Protein AF-A0AAE8KCK4-F1 (afdb_monomer_lite)

Organism: Streptococcus intermedius (NCBI:txid1338)

Structure (mmCIF, N/CA/C/O backbone):
data_AF-A0AAE8KCK4-F1
#
_entry.id   AF-A0AAE8KCK4-F1
#
loop_
_atom_site.group_PDB
_atom_site.id
_atom_site.type_symbol
_atom_site.label_atom_id
_atom_site.label_alt_id
_atom_site.label_comp_id
_atom_site.label_asym_id
_atom_site.label_entity_id
_atom_site.label_seq_id
_atom_site.pdbx_PDB_ins_code
_atom_site.Cartn_x
_atom_site.Cartn_y
_atom_site.Cartn_z
_atom_site.occupancy
_atom_site.B_iso_or_equiv
_atom_site.auth_seq_id
_atom_site.auth_comp_id
_atom_site.auth_asym_id
_atom_site.auth_atom_id
_atom_site.pdbx_PDB_model_num
ATOM 1 N N . MET A 1 1 ? 40.823 -16.559 -11.836 1.00 47.47 1 MET A N 1
ATOM 2 C CA . MET A 1 1 ? 40.168 -15.245 -12.055 1.00 47.47 1 MET A CA 1
ATOM 3 C C . MET A 1 1 ? 39.623 -15.055 -13.476 1.00 47.47 1 MET A C 1
ATOM 5 O O . MET A 1 1 ? 38.455 -14.720 -13.597 1.00 47.47 1 MET A O 1
ATOM 9 N N . LYS A 1 2 ? 40.372 -15.352 -14.554 1.00 40.22 2 LYS A N 1
ATOM 10 C CA . LYS A 1 2 ? 39.881 -15.199 -15.948 1.00 40.22 2 LYS A CA 1
ATOM 11 C C . LYS A 1 2 ? 38.644 -16.053 -16.308 1.00 40.22 2 LYS A C 1
ATOM 13 O O . LYS A 1 2 ? 37.786 -15.597 -17.049 1.00 40.22 2 LYS A O 1
ATOM 18 N N . LYS A 1 3 ? 38.516 -17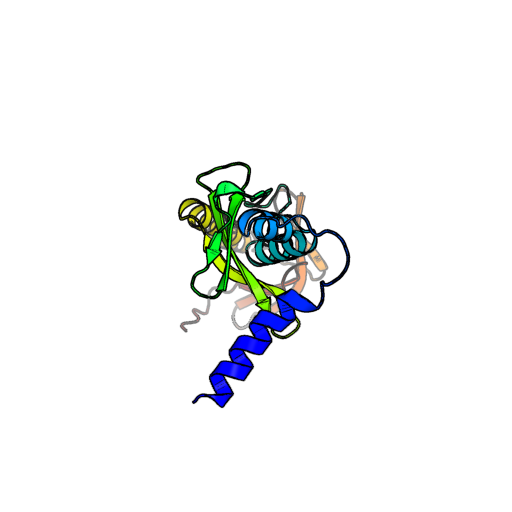.263 -15.742 1.00 37.41 3 LYS A N 1
ATOM 19 C CA . LYS A 1 3 ? 37.375 -18.169 -16.001 1.00 37.41 3 LYS A CA 1
ATOM 20 C C . LYS A 1 3 ? 36.064 -17.735 -15.324 1.00 37.41 3 LYS A C 1
ATOM 22 O O . LYS A 1 3 ? 35.001 -18.016 -15.851 1.00 37.41 3 LYS A O 1
ATOM 27 N N . VAL A 1 4 ? 36.134 -17.016 -14.201 1.00 45.62 4 VAL A N 1
ATOM 28 C CA . VAL A 1 4 ? 34.943 -16.538 -13.467 1.00 45.62 4 VAL A CA 1
ATOM 29 C C . VAL A 1 4 ? 34.366 -15.279 -14.125 1.00 45.62 4 VAL A C 1
ATOM 31 O O . VAL A 1 4 ? 33.152 -15.140 -14.224 1.00 45.62 4 VAL A O 1
ATOM 34 N N . LEU A 1 5 ? 35.226 -14.414 -14.677 1.00 41.28 5 LEU A N 1
ATOM 35 C CA . LEU A 1 5 ? 34.795 -13.234 -15.435 1.00 41.28 5 LEU A CA 1
ATOM 36 C C . LEU A 1 5 ? 34.098 -13.612 -16.759 1.00 41.28 5 LEU A C 1
ATOM 38 O O . LEU A 1 5 ? 33.151 -12.945 -17.163 1.00 41.28 5 LEU A O 1
ATOM 42 N N . LEU A 1 6 ? 34.510 -14.720 -17.391 1.00 43.06 6 LEU A N 1
ATOM 43 C CA . LEU A 1 6 ? 33.857 -15.263 -18.591 1.00 43.06 6 LEU A CA 1
ATOM 44 C C . LEU A 1 6 ? 32.447 -15.807 -18.311 1.00 43.06 6 LEU A C 1
ATOM 46 O O . LEU A 1 6 ? 31.558 -15.623 -19.134 1.00 43.06 6 LEU A O 1
ATOM 50 N N . ILE A 1 7 ? 32.219 -16.424 -17.147 1.00 48.75 7 ILE A N 1
ATOM 51 C CA . ILE A 1 7 ? 30.894 -16.944 -16.765 1.00 48.75 7 ILE A CA 1
ATOM 52 C C . ILE A 1 7 ? 29.937 -15.790 -16.421 1.00 48.75 7 ILE A C 1
ATOM 54 O O . ILE A 1 7 ? 28.767 -15.828 -16.796 1.00 48.75 7 ILE A O 1
ATOM 58 N N . LEU A 1 8 ? 30.438 -14.721 -15.790 1.00 42.66 8 LEU A N 1
ATOM 59 C CA . LEU A 1 8 ? 29.643 -13.523 -15.499 1.00 42.66 8 LEU A CA 1
ATOM 60 C C . LEU A 1 8 ? 29.308 -12.725 -16.774 1.00 42.66 8 LEU A C 1
ATOM 62 O O . LEU A 1 8 ? 28.191 -12.236 -16.926 1.00 42.66 8 LEU A O 1
ATOM 66 N N . GLY A 1 9 ? 30.248 -12.654 -17.724 1.00 45.97 9 GLY A N 1
ATOM 67 C CA . GLY A 1 9 ? 30.023 -12.057 -19.045 1.00 45.97 9 GLY A CA 1
ATOM 68 C C . GLY A 1 9 ? 29.042 -12.854 -19.914 1.00 45.97 9 GLY A C 1
ATOM 69 O O . GLY A 1 9 ? 28.217 -12.260 -20.604 1.00 45.97 9 GLY A O 1
ATOM 70 N N . ALA A 1 10 ? 29.062 -14.189 -19.835 1.00 49.56 10 ALA A N 1
ATOM 71 C CA . ALA A 1 10 ? 28.123 -15.057 -20.549 1.00 49.56 10 ALA A CA 1
ATOM 72 C C . ALA A 1 10 ? 26.681 -14.966 -20.008 1.00 49.56 10 ALA A C 1
ATOM 74 O O . ALA A 1 10 ? 25.737 -15.067 -20.788 1.00 49.56 10 ALA A O 1
ATOM 75 N N . LEU A 1 11 ? 26.491 -14.705 -18.708 1.00 47.78 11 LEU A N 1
ATOM 76 C CA . LEU A 1 11 ? 25.159 -14.490 -18.125 1.00 47.78 11 LEU A CA 1
ATOM 77 C C . LEU A 1 11 ? 24.538 -13.149 -18.570 1.00 47.78 11 LEU A C 1
ATOM 79 O O . LEU A 1 11 ? 23.324 -13.054 -18.732 1.00 47.78 11 LEU A O 1
ATOM 83 N N . LEU A 1 12 ? 25.372 -12.134 -18.830 1.00 50.88 12 LEU A N 1
ATOM 84 C CA . LEU A 1 12 ? 24.957 -10.849 -19.410 1.00 50.88 12 LEU A CA 1
ATOM 85 C C . LEU A 1 12 ? 24.646 -10.954 -20.915 1.00 50.88 12 LEU A C 1
ATOM 87 O O . LEU A 1 12 ? 23.679 -10.358 -21.380 1.00 50.88 12 LEU A O 1
ATOM 91 N N . LEU A 1 13 ? 25.408 -11.752 -21.672 1.00 46.09 13 LEU A N 1
ATOM 92 C CA . LEU A 1 13 ? 25.179 -11.987 -23.109 1.00 46.09 13 LEU A CA 1
ATOM 93 C C . LEU A 1 13 ? 24.021 -12.958 -23.406 1.00 46.09 13 LEU A C 1
ATOM 95 O O . LEU A 1 13 ? 23.369 -12.829 -24.441 1.00 46.09 13 LEU A O 1
ATOM 99 N N . GLY A 1 14 ? 23.705 -13.883 -22.495 1.00 45.50 14 GLY A N 1
ATOM 100 C CA . GLY A 1 14 ? 22.560 -14.796 -22.625 1.00 45.50 14 GLY A CA 1
ATOM 101 C C . GLY A 1 14 ? 21.194 -14.098 -22.575 1.00 45.50 14 GLY A C 1
ATOM 102 O O . GLY A 1 14 ? 20.229 -14.606 -23.138 1.00 45.50 14 GLY A O 1
ATOM 103 N N . ILE A 1 15 ? 21.117 -12.905 -21.976 1.00 50.81 15 ILE A N 1
ATOM 104 C CA . ILE A 1 15 ? 19.909 -12.062 -22.000 1.00 50.81 15 ILE A CA 1
ATOM 105 C C . ILE A 1 15 ? 19.779 -11.326 -23.349 1.00 50.81 15 ILE A C 1
ATOM 107 O O . ILE A 1 15 ? 18.668 -11.031 -23.781 1.00 50.81 15 ILE A O 1
ATOM 111 N N . VAL A 1 16 ? 20.893 -11.086 -24.052 1.00 49.56 16 VAL A N 1
ATOM 112 C CA . VAL A 1 16 ? 20.921 -10.379 -25.346 1.00 49.56 16 VAL A CA 1
ATOM 113 C C . VAL A 1 16 ? 20.647 -11.317 -26.531 1.00 49.56 16 VAL A C 1
ATOM 115 O O . VAL A 1 16 ? 20.055 -10.889 -27.517 1.00 49.56 16 VAL A O 1
ATOM 118 N N . LEU A 1 17 ? 21.028 -12.599 -26.460 1.00 48.19 17 LEU A N 1
ATOM 119 C CA . LEU A 1 17 ? 21.044 -13.479 -27.643 1.00 48.19 17 LEU A CA 1
ATOM 120 C C . LEU A 1 17 ? 19.911 -14.518 -27.745 1.00 48.19 17 LEU A C 1
ATOM 122 O O . LEU A 1 17 ? 19.791 -15.155 -28.787 1.00 48.19 17 LEU A O 1
ATOM 126 N N . VAL A 1 18 ? 19.023 -14.652 -26.751 1.00 45.44 18 VAL A N 1
ATOM 127 C CA . VAL A 1 18 ? 17.795 -15.481 -26.890 1.00 45.44 18 VAL A CA 1
ATOM 128 C C . VAL A 1 18 ? 16.657 -14.722 -27.605 1.00 45.44 18 VAL A C 1
ATOM 130 O O . VAL A 1 18 ? 15.644 -15.308 -27.969 1.00 45.44 18 VAL A O 1
ATOM 133 N N . ILE A 1 19 ? 16.844 -13.431 -27.902 1.00 51.00 19 ILE A N 1
ATOM 134 C CA . ILE A 1 19 ? 15.895 -12.586 -28.655 1.00 51.00 19 ILE A CA 1
ATOM 135 C C . ILE A 1 19 ? 16.417 -12.288 -30.076 1.00 51.00 19 ILE A C 1
ATOM 137 O O . ILE A 1 19 ? 16.107 -11.266 -30.688 1.00 51.00 19 ILE A O 1
ATOM 141 N N . GLY A 1 20 ? 17.260 -13.171 -30.614 1.00 41.19 20 GLY A N 1
ATOM 142 C CA . GLY A 1 20 ? 17.751 -13.074 -31.983 1.00 41.19 20 GLY A CA 1
ATOM 143 C C . GLY A 1 20 ? 16.712 -13.561 -32.989 1.00 41.19 20 GLY A C 1
ATOM 144 O O . GLY A 1 20 ? 16.736 -14.729 -33.361 1.00 41.19 20 GLY A O 1
ATOM 145 N N . GLY A 1 21 ? 15.838 -12.667 -33.465 1.00 36.81 21 GLY A N 1
ATOM 146 C CA . GLY A 1 21 ? 15.100 -12.917 -34.707 1.00 36.81 21 GLY A CA 1
ATOM 147 C C . GLY A 1 21 ? 13.752 -12.225 -34.869 1.00 36.81 21 GLY A C 1
ATOM 148 O O . GLY A 1 21 ? 12.767 -12.917 -35.056 1.00 36.81 21 GLY A O 1
ATOM 149 N N . CYS A 1 22 ? 13.696 -10.890 -34.808 1.00 35.59 22 CYS A N 1
ATOM 150 C CA . CYS A 1 22 ? 12.719 -10.047 -35.524 1.00 35.59 22 CYS A CA 1
ATOM 151 C C . CYS A 1 22 ? 12.939 -8.597 -35.094 1.00 35.59 22 CYS A C 1
ATOM 153 O O . CYS A 1 22 ? 12.653 -8.293 -33.947 1.00 35.59 22 CYS A O 1
ATOM 155 N N . LYS A 1 23 ? 13.458 -7.738 -35.990 1.00 44.06 23 LYS A N 1
ATOM 156 C CA . LYS A 1 23 ? 13.537 -6.259 -35.892 1.00 44.06 23 LYS A CA 1
ATOM 157 C C . LYS A 1 23 ? 13.070 -5.684 -34.540 1.00 44.06 23 LYS A C 1
ATOM 159 O O . LYS A 1 23 ? 11.976 -5.133 -34.443 1.00 44.06 23 LYS A O 1
ATOM 164 N N . VAL A 1 24 ? 13.884 -5.831 -33.495 1.00 45.59 24 VAL A N 1
ATOM 165 C CA . VAL A 1 24 ? 13.559 -5.269 -32.184 1.00 45.59 24 VAL A CA 1
ATOM 166 C C . VAL A 1 24 ? 14.047 -3.835 -32.224 1.00 45.59 24 VAL A C 1
ATOM 168 O O . VAL A 1 24 ? 15.245 -3.573 -32.236 1.00 45.59 24 VAL A O 1
ATOM 171 N N . GLN A 1 25 ? 13.104 -2.911 -32.336 1.00 49.19 25 GLN A N 1
ATOM 172 C CA . GLN A 1 25 ? 13.323 -1.494 -32.089 1.00 49.19 25 GLN A CA 1
ATOM 173 C C . GLN A 1 25 ? 14.063 -1.378 -30.744 1.00 49.19 25 GLN A C 1
ATOM 175 O O . GLN A 1 25 ? 13.516 -1.806 -29.726 1.00 49.19 25 GLN A O 1
ATOM 180 N N . GLU A 1 26 ? 15.320 -0.915 -30.739 1.00 53.00 26 GLU A N 1
ATOM 181 C CA . GLU A 1 26 ? 16.120 -0.760 -29.514 1.00 53.00 26 GLU A CA 1
ATOM 182 C C . GLU A 1 26 ? 15.429 0.253 -28.594 1.00 53.00 26 GLU A C 1
ATOM 184 O O . GLU A 1 26 ? 15.646 1.460 -28.679 1.00 53.00 26 GLU A O 1
ATOM 189 N N . LYS A 1 27 ? 14.542 -0.238 -27.727 1.00 67.56 27 LYS A N 1
ATOM 190 C CA . LYS A 1 27 ? 13.926 0.561 -26.672 1.00 67.56 27 LYS A CA 1
ATOM 191 C C . LYS A 1 27 ? 15.010 0.956 -25.684 1.00 67.56 27 LYS A C 1
ATOM 193 O O . LYS A 1 27 ? 15.772 0.103 -25.214 1.00 67.56 27 LYS A O 1
ATOM 198 N N . SER A 1 28 ? 15.040 2.232 -25.321 1.00 86.00 28 SER A N 1
ATOM 199 C CA . SER A 1 28 ? 15.909 2.733 -24.262 1.00 86.00 28 SER A CA 1
ATOM 200 C C . SER A 1 28 ? 15.686 1.936 -22.971 1.00 86.00 28 SER A C 1
ATOM 202 O O . SER A 1 28 ? 14.584 1.454 -22.697 1.00 86.00 28 SER A O 1
ATOM 204 N N . GLN A 1 29 ? 16.714 1.826 -22.124 1.00 85.69 29 GLN A N 1
ATOM 205 C CA . GLN A 1 29 ? 16.581 1.136 -20.831 1.00 85.69 29 GLN A CA 1
ATOM 206 C C . GLN A 1 29 ? 15.395 1.674 -20.012 1.00 85.69 29 GLN A C 1
ATOM 208 O O . GLN A 1 29 ? 14.718 0.926 -19.312 1.00 85.69 29 GLN A O 1
ATOM 213 N N . LYS A 1 30 ? 15.104 2.975 -20.135 1.00 90.00 30 LYS A N 1
ATOM 214 C CA . LYS A 1 30 ? 13.969 3.615 -19.472 1.00 90.00 30 LYS A CA 1
ATOM 215 C C . LYS A 1 30 ? 12.618 3.111 -19.981 1.00 90.00 30 LYS A C 1
ATOM 217 O O . LYS A 1 30 ? 11.737 2.857 -19.167 1.00 90.00 30 LYS A O 1
ATOM 222 N N . GLU A 1 31 ? 12.457 2.933 -21.287 1.00 92.62 31 GLU A N 1
ATOM 223 C CA . GLU A 1 31 ? 11.224 2.395 -21.875 1.00 92.62 31 GLU A CA 1
ATOM 224 C C . GLU A 1 31 ? 10.981 0.945 -21.450 1.00 92.62 31 GLU A C 1
ATOM 226 O O . GLU A 1 31 ? 9.861 0.602 -21.080 1.00 92.62 31 GLU A O 1
ATOM 231 N N . GLN A 1 32 ? 12.031 0.120 -21.403 1.00 92.06 32 GLN A N 1
ATOM 232 C CA . GLN A 1 32 ? 11.926 -1.260 -20.914 1.00 92.06 32 GLN A CA 1
ATOM 233 C C . GLN A 1 32 ? 11.507 -1.309 -19.436 1.00 92.06 32 GLN A C 1
ATOM 235 O O . GLN A 1 32 ? 10.652 -2.104 -19.049 1.00 92.06 32 GLN A O 1
ATOM 240 N N . MET A 1 33 ? 12.066 -0.428 -18.597 1.00 95.12 33 MET A N 1
ATOM 241 C CA . MET A 1 33 ? 11.666 -0.335 -17.189 1.00 95.12 33 MET A CA 1
ATOM 242 C C . MET A 1 33 ? 10.212 0.118 -17.028 1.00 95.12 33 MET A C 1
ATOM 244 O O . MET A 1 33 ? 9.503 -0.418 -16.179 1.00 95.12 33 MET A O 1
ATOM 248 N N . LEU A 1 34 ? 9.760 1.081 -17.837 1.00 96.56 34 LEU A N 1
ATOM 249 C CA . LEU A 1 34 ? 8.369 1.536 -17.835 1.00 96.56 34 LEU A CA 1
ATOM 250 C C . LEU A 1 34 ? 7.408 0.416 -18.238 1.00 96.56 34 LEU A C 1
ATOM 252 O O . LEU A 1 34 ? 6.377 0.250 -17.593 1.00 96.56 34 LEU A O 1
ATOM 256 N N . GLU A 1 35 ? 7.757 -0.374 -19.252 1.00 96.25 35 GLU A N 1
ATOM 257 C CA . GLU A 1 35 ? 6.970 -1.531 -19.687 1.00 96.25 35 GLU A CA 1
ATOM 258 C C . GLU A 1 35 ? 6.824 -2.573 -18.568 1.00 96.25 35 GLU A C 1
ATOM 260 O O . GLU A 1 35 ? 5.717 -3.031 -18.288 1.00 96.25 35 GLU A O 1
ATOM 265 N N . ILE A 1 36 ? 7.911 -2.876 -17.850 1.00 95.31 36 ILE A N 1
ATOM 266 C CA . ILE A 1 36 ? 7.875 -3.791 -16.699 1.00 95.31 36 ILE A CA 1
ATOM 267 C C . ILE A 1 36 ? 7.003 -3.225 -15.576 1.00 95.31 36 ILE A C 1
ATOM 269 O O . ILE A 1 36 ? 6.128 -3.922 -15.067 1.00 95.31 36 ILE A O 1
ATOM 273 N N . VAL A 1 37 ? 7.221 -1.968 -15.185 1.00 96.81 37 VAL A N 1
ATOM 274 C CA . VAL A 1 37 ? 6.514 -1.325 -14.066 1.00 96.81 37 VAL A CA 1
ATOM 275 C C . VAL A 1 37 ? 5.011 -1.173 -14.339 1.00 96.81 37 VAL A C 1
ATOM 277 O O . VAL A 1 37 ? 4.220 -1.244 -13.402 1.00 96.81 37 VAL A O 1
ATOM 280 N N . LYS A 1 38 ? 4.608 -1.009 -15.606 1.00 96.94 38 LYS A N 1
ATOM 281 C CA . LYS A 1 38 ? 3.199 -0.926 -16.032 1.00 96.94 38 LYS A CA 1
ATOM 282 C C . LYS A 1 38 ? 2.549 -2.282 -16.319 1.00 96.94 38 LYS A C 1
ATOM 284 O O . LYS A 1 38 ? 1.366 -2.321 -16.643 1.00 96.94 38 LYS A O 1
ATOM 289 N N . SER A 1 39 ? 3.295 -3.382 -16.233 1.00 97.56 39 SER A N 1
ATOM 290 C CA . SER A 1 39 ? 2.765 -4.714 -16.527 1.00 97.56 39 SER A CA 1
ATOM 291 C C . SER A 1 39 ? 1.708 -5.169 -15.512 1.00 97.56 39 SER A C 1
ATOM 293 O O . SER A 1 39 ? 1.738 -4.799 -14.335 1.00 97.56 39 SER A O 1
ATOM 295 N N . ASP A 1 40 ? 0.823 -6.073 -15.937 1.00 97.75 40 ASP A N 1
ATOM 296 C CA . ASP A 1 40 ? -0.152 -6.714 -15.043 1.00 97.75 40 ASP A CA 1
ATOM 297 C C . ASP A 1 40 ? 0.516 -7.485 -13.895 1.00 97.75 40 ASP A C 1
ATOM 299 O O . ASP A 1 40 ? -0.047 -7.608 -12.803 1.00 97.75 40 ASP A O 1
ATOM 303 N N . GLU A 1 41 ? 1.722 -8.017 -14.115 1.00 96.62 41 GLU A N 1
ATOM 304 C CA . GLU A 1 41 ? 2.496 -8.679 -13.063 1.00 96.62 41 GLU A CA 1
ATOM 305 C C 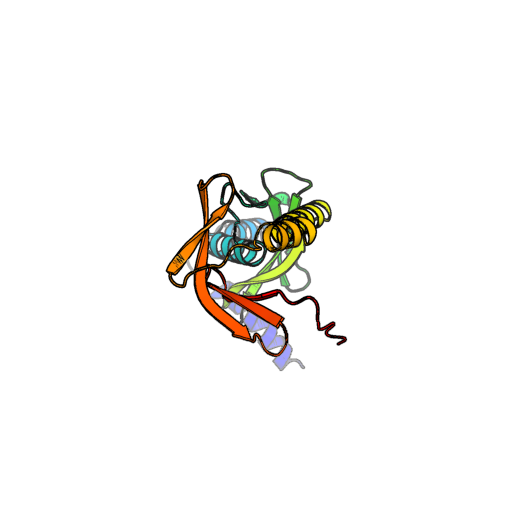. GLU A 1 41 ? 2.935 -7.674 -11.990 1.00 96.62 41 GLU A C 1
ATOM 307 O O . GLU A 1 41 ? 2.737 -7.931 -10.799 1.00 96.62 41 GLU A O 1
ATOM 312 N N . ALA A 1 42 ? 3.458 -6.512 -12.395 1.00 97.44 42 ALA A N 1
ATOM 313 C CA . ALA A 1 42 ? 3.829 -5.432 -11.484 1.00 97.44 42 ALA A CA 1
ATOM 314 C C . ALA A 1 42 ? 2.620 -4.912 -10.704 1.00 97.44 42 ALA A C 1
ATOM 316 O O . ALA A 1 42 ? 2.699 -4.778 -9.481 1.00 97.44 42 ALA A O 1
ATOM 317 N N . LYS A 1 43 ? 1.477 -4.731 -11.378 1.00 98.38 43 LYS A N 1
ATOM 318 C CA . LYS A 1 43 ? 0.209 -4.377 -10.731 1.00 98.38 43 LYS A CA 1
ATOM 319 C C . LYS A 1 43 ? -0.175 -5.393 -9.651 1.00 98.38 43 LYS A C 1
ATOM 321 O O . LYS A 1 43 ? -0.412 -5.019 -8.509 1.00 98.38 43 LYS A O 1
ATOM 326 N N . LYS A 1 44 ? -0.158 -6.696 -9.959 1.00 98.38 44 LYS A N 1
ATOM 327 C CA . LYS A 1 44 ? -0.463 -7.766 -8.982 1.00 98.38 44 LYS A CA 1
ATOM 328 C C . LYS A 1 44 ? 0.520 -7.814 -7.813 1.00 98.38 44 LYS A C 1
ATOM 330 O O . LYS A 1 44 ? 0.169 -8.273 -6.725 1.00 98.38 44 LYS A O 1
ATOM 335 N N . VAL A 1 45 ? 1.777 -7.441 -8.033 1.00 98.06 45 VAL A N 1
ATOM 336 C CA . VAL A 1 45 ? 2.781 -7.338 -6.970 1.00 98.06 45 VAL A CA 1
ATOM 337 C C . VAL A 1 45 ? 2.473 -6.139 -6.070 1.00 98.06 45 VAL A C 1
ATOM 339 O O . VAL A 1 45 ? 2.383 -6.331 -4.862 1.00 98.06 45 VAL A O 1
ATOM 342 N N . LEU A 1 46 ? 2.214 -4.958 -6.639 1.00 98.44 46 LEU A N 1
ATOM 343 C CA . LEU A 1 46 ? 1.849 -3.754 -5.885 1.00 98.44 46 LEU A CA 1
ATOM 344 C C . LEU A 1 46 ? 0.554 -3.936 -5.096 1.00 98.44 46 LEU A C 1
ATOM 346 O O . LEU A 1 46 ? 0.544 -3.666 -3.900 1.00 98.44 46 LEU A O 1
ATOM 350 N N . ASP A 1 47 ? -0.499 -4.460 -5.725 1.00 98.44 47 ASP A N 1
ATOM 351 C CA . ASP A 1 47 ? -1.793 -4.690 -5.076 1.00 98.44 47 ASP A CA 1
ATOM 352 C C . ASP A 1 47 ? -1.633 -5.598 -3.840 1.00 98.44 47 ASP A C 1
ATOM 354 O O . ASP A 1 47 ? -2.229 -5.342 -2.796 1.00 98.44 47 ASP A O 1
ATOM 358 N N . ARG A 1 48 ? -0.781 -6.633 -3.920 1.00 97.69 48 ARG A N 1
ATOM 359 C CA . ARG A 1 48 ? -0.468 -7.511 -2.777 1.00 97.69 48 ARG A CA 1
ATOM 360 C C . ARG A 1 48 ? 0.381 -6.814 -1.718 1.00 97.69 48 ARG A C 1
ATOM 362 O O . ARG A 1 48 ? 0.084 -6.942 -0.538 1.00 97.69 48 ARG A O 1
ATOM 369 N N . THR A 1 49 ? 1.420 -6.082 -2.116 1.00 96.62 49 THR A N 1
ATOM 370 C CA . THR A 1 49 ? 2.268 -5.325 -1.183 1.00 96.62 49 THR A CA 1
ATOM 371 C C . THR A 1 49 ? 1.451 -4.300 -0.399 1.00 96.62 49 THR A C 1
ATOM 373 O O . THR A 1 49 ? 1.612 -4.195 0.811 1.00 96.62 49 THR A O 1
ATOM 376 N N . ILE A 1 50 ? 0.540 -3.594 -1.068 1.00 98.19 50 ILE A N 1
ATOM 377 C CA . ILE A 1 50 ? -0.335 -2.594 -0.454 1.00 98.19 50 ILE A CA 1
ATOM 378 C C . ILE A 1 50 ? -1.345 -3.259 0.485 1.00 98.19 50 ILE A C 1
ATOM 380 O O . ILE A 1 50 ? -1.495 -2.801 1.608 1.00 98.19 50 ILE A O 1
ATOM 384 N N . LYS A 1 51 ? -1.969 -4.376 0.089 1.00 95.75 51 LYS A N 1
ATOM 385 C CA . LYS A 1 51 ? -2.880 -5.123 0.977 1.00 95.75 51 LYS A CA 1
ATOM 386 C C . LYS A 1 51 ? -2.192 -5.726 2.202 1.00 95.75 51 LYS A C 1
ATOM 388 O O . LYS A 1 51 ? -2.818 -5.877 3.241 1.00 95.75 51 LYS A O 1
ATOM 393 N N . ASN A 1 52 ? -0.910 -6.072 2.091 1.00 95.12 52 ASN A N 1
ATOM 394 C CA . ASN A 1 52 ? -0.124 -6.522 3.239 1.00 95.12 52 ASN A CA 1
ATOM 395 C C . ASN A 1 52 ? 0.233 -5.368 4.186 1.00 95.12 52 ASN A C 1
ATOM 397 O O . ASN A 1 52 ? 0.409 -5.603 5.376 1.00 95.12 52 ASN A O 1
ATOM 401 N N . LEU A 1 53 ? 0.370 -4.147 3.660 1.00 94.25 53 LEU A N 1
ATOM 402 C CA . LEU A 1 53 ? 0.580 -2.940 4.458 1.00 94.25 53 LEU A CA 1
ATOM 403 C C . LEU A 1 53 ? -0.717 -2.499 5.150 1.00 94.25 53 LEU A C 1
ATOM 405 O O . LEU A 1 53 ? -0.696 -2.136 6.319 1.00 94.25 53 LEU A O 1
ATOM 409 N N . GLU A 1 54 ? -1.835 -2.538 4.429 1.00 94.00 54 GLU A N 1
ATOM 410 C CA . GLU A 1 54 ? -3.158 -2.190 4.928 1.00 94.00 54 GLU A CA 1
ATOM 411 C C . GLU A 1 54 ? -4.210 -3.160 4.354 1.00 94.00 54 GLU A C 1
ATOM 413 O O . GLU A 1 54 ? -4.530 -3.081 3.164 1.00 94.00 54 GLU A O 1
ATOM 418 N N . PRO A 1 55 ? -4.796 -4.052 5.174 1.00 92.25 55 PRO A N 1
ATOM 419 C CA . PRO A 1 55 ? -5.766 -5.044 4.700 1.00 92.25 55 PRO A CA 1
ATOM 420 C C . PRO A 1 55 ? -7.008 -4.456 4.016 1.00 92.25 55 PRO A C 1
ATOM 422 O O . PRO A 1 55 ? -7.521 -5.051 3.068 1.00 92.25 55 PRO A O 1
ATOM 425 N N . ASP A 1 56 ? -7.452 -3.273 4.455 1.00 90.88 56 ASP A N 1
ATOM 426 C CA . ASP A 1 56 ? -8.630 -2.570 3.925 1.00 90.88 56 ASP A CA 1
ATOM 427 C C . ASP A 1 56 ? -8.323 -1.715 2.682 1.00 90.88 56 ASP A C 1
ATOM 429 O O . ASP A 1 56 ? -9.187 -0.971 2.204 1.00 90.88 56 ASP A O 1
ATOM 433 N N . ALA A 1 57 ? -7.108 -1.800 2.132 1.00 95.56 57 ALA A N 1
ATOM 434 C CA . ALA A 1 57 ? -6.738 -1.044 0.947 1.00 95.56 57 ALA A CA 1
ATOM 435 C C . ALA A 1 57 ? -7.654 -1.351 -0.252 1.00 95.56 57 ALA A C 1
ATOM 437 O O . ALA A 1 57 ? -8.112 -2.480 -0.456 1.00 95.56 57 ALA A O 1
ATOM 438 N N . PHE A 1 58 ? -7.862 -0.338 -1.093 1.00 96.75 58 PHE A N 1
ATOM 439 C CA . PHE A 1 58 ? -8.774 -0.346 -2.244 1.00 96.75 58 PHE A CA 1
ATOM 440 C C . PHE A 1 58 ? -10.260 -0.449 -1.882 1.00 96.75 58 PHE A C 1
ATOM 442 O O . PHE A 1 58 ? -11.082 -0.810 -2.724 1.00 96.75 58 PHE A O 1
ATOM 449 N N . THR A 1 59 ? -10.613 -0.113 -0.642 1.00 92.31 59 THR A N 1
ATOM 450 C CA . THR A 1 59 ? -12.000 0.018 -0.185 1.00 92.31 59 THR A CA 1
ATOM 451 C C . THR A 1 59 ? -12.271 1.442 0.292 1.00 92.31 59 THR A C 1
ATOM 453 O O . THR A 1 59 ? -11.341 2.206 0.549 1.00 92.31 59 THR A O 1
ATOM 456 N N . SER A 1 60 ? -13.544 1.809 0.453 1.00 90.19 60 SER A N 1
ATOM 457 C CA . SER A 1 60 ? -13.935 3.108 1.021 1.00 90.19 60 SER A CA 1
ATOM 458 C C . SER A 1 60 ? -13.476 3.304 2.470 1.00 90.19 60 SER A C 1
ATOM 460 O O . SER A 1 60 ? -13.375 4.442 2.919 1.00 90.19 60 SER A O 1
ATOM 462 N N . ASN A 1 61 ? -13.205 2.209 3.187 1.00 83.38 61 ASN A N 1
ATOM 463 C CA . ASN A 1 61 ? -12.799 2.217 4.592 1.00 83.38 61 ASN A CA 1
ATOM 464 C C . ASN A 1 61 ? -11.271 2.232 4.764 1.00 83.38 61 ASN A C 1
ATOM 466 O O . ASN A 1 61 ? -10.789 2.388 5.881 1.00 83.38 61 ASN A O 1
ATOM 470 N N . GLY A 1 62 ? -10.513 2.045 3.679 1.00 90.06 62 GLY A N 1
ATOM 471 C CA . GLY A 1 62 ? -9.056 2.085 3.704 1.00 90.06 62 GLY A CA 1
ATOM 472 C C . GLY A 1 62 ? -8.502 3.508 3.61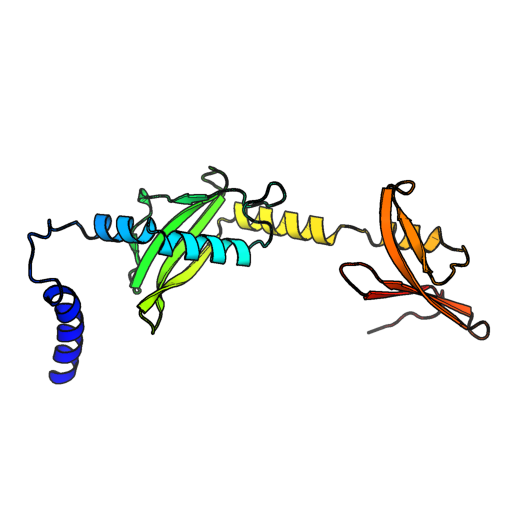1 1.00 90.06 62 GLY A C 1
ATOM 473 O O . GLY A 1 62 ? -9.052 4.374 2.921 1.00 90.06 62 GLY A O 1
ATOM 474 N N . VAL A 1 63 ? -7.356 3.731 4.252 1.00 95.69 63 VAL A N 1
ATOM 475 C CA . VAL A 1 63 ? -6.494 4.902 4.066 1.00 95.69 63 VAL A CA 1
ATOM 476 C C . VAL A 1 63 ? -5.951 4.912 2.641 1.00 95.69 63 VAL A C 1
ATOM 478 O O . VAL A 1 63 ? -5.953 5.961 1.997 1.00 95.69 63 VAL A O 1
ATOM 481 N N . ILE A 1 64 ? -5.512 3.766 2.118 1.00 98.12 64 ILE A N 1
ATOM 482 C CA . ILE A 1 64 ? -5.034 3.601 0.743 1.00 98.12 64 ILE A CA 1
ATOM 483 C C . ILE A 1 64 ? -6.199 3.147 -0.145 1.00 98.12 64 ILE A C 1
ATOM 485 O O . ILE A 1 64 ? -6.529 1.967 -0.205 1.00 98.12 64 ILE A O 1
ATOM 489 N N . GLN A 1 65 ? -6.818 4.071 -0.879 1.00 97.75 65 GLN A N 1
ATOM 490 C CA . GLN A 1 65 ? -7.981 3.785 -1.735 1.00 97.75 65 GLN A CA 1
ATOM 491 C C . GLN A 1 65 ? -7.587 3.591 -3.199 1.00 97.75 65 GLN A C 1
ATOM 493 O O . GLN A 1 65 ? -8.189 2.798 -3.920 1.00 97.75 65 GLN A O 1
ATOM 498 N N . SER A 1 66 ? -6.555 4.301 -3.647 1.00 98.38 66 SER A N 1
ATOM 499 C CA . SER A 1 66 ? -6.010 4.187 -4.996 1.00 98.38 66 SER A CA 1
ATOM 500 C C . SER A 1 66 ? -4.519 4.503 -5.018 1.00 98.38 66 SER A C 1
ATOM 502 O O . SER A 1 66 ? -3.985 5.131 -4.098 1.00 98.38 66 SER A O 1
ATOM 504 N N . TYR A 1 67 ? -3.840 4.082 -6.085 1.00 98.62 67 TYR A N 1
ATOM 505 C CA . TYR A 1 67 ? -2.488 4.539 -6.378 1.00 98.62 67 TYR A CA 1
ATOM 506 C C . TYR A 1 67 ? -2.297 4.848 -7.860 1.00 98.62 67 TYR A C 1
ATOM 508 O O . TYR A 1 67 ? -2.988 4.303 -8.718 1.00 98.62 67 TYR A O 1
ATOM 516 N N . GLU A 1 68 ? -1.306 5.685 -8.145 1.00 98.38 68 GLU A N 1
ATOM 517 C CA . GLU A 1 68 ? -0.832 5.994 -9.491 1.00 98.38 68 GLU A CA 1
ATOM 518 C C . GLU A 1 68 ? 0.693 5.894 -9.541 1.00 98.38 68 GLU A C 1
ATOM 520 O O . GLU A 1 68 ? 1.384 6.276 -8.597 1.00 98.38 68 GLU A O 1
ATOM 525 N N . ILE A 1 69 ? 1.232 5.373 -10.641 1.00 98.31 69 ILE A N 1
ATOM 526 C CA . ILE A 1 69 ? 2.675 5.232 -10.841 1.00 98.31 69 ILE A CA 1
ATOM 527 C C . ILE A 1 69 ? 3.273 6.569 -11.286 1.00 98.31 69 ILE A C 1
ATOM 529 O O . ILE A 1 69 ? 2.894 7.116 -12.317 1.00 98.31 69 ILE A O 1
ATOM 533 N N . ASP A 1 70 ? 4.283 7.058 -10.564 1.00 98.25 70 ASP A N 1
ATOM 534 C CA . ASP A 1 70 ? 5.100 8.184 -11.013 1.00 98.25 70 ASP A CA 1
ATOM 535 C C . ASP A 1 70 ? 6.122 7.694 -12.046 1.00 98.25 70 ASP A C 1
ATOM 537 O O . ASP A 1 70 ? 7.245 7.311 -11.714 1.00 98.25 70 ASP A O 1
ATOM 541 N N . GLU A 1 71 ? 5.749 7.714 -13.322 1.00 97.50 71 GLU A N 1
ATOM 542 C CA . GLU A 1 71 ? 6.610 7.284 -14.433 1.00 97.50 71 GLU A CA 1
ATOM 543 C C . GLU A 1 71 ? 7.956 8.015 -14.479 1.00 97.50 71 GLU A C 1
ATOM 545 O O . GLU A 1 71 ? 8.967 7.465 -14.923 1.00 97.50 71 GLU A O 1
ATOM 550 N N . LYS A 1 72 ? 8.003 9.260 -13.990 1.00 97.38 72 LYS A N 1
ATOM 551 C CA . LYS A 1 72 ? 9.237 10.053 -13.965 1.00 97.38 72 LYS A CA 1
ATOM 552 C C . LYS A 1 72 ? 10.210 9.550 -12.905 1.00 97.38 72 LYS A C 1
ATOM 554 O O . LYS A 1 72 ? 11.414 9.753 -13.057 1.00 97.38 72 LYS A O 1
ATOM 559 N N . SER A 1 73 ? 9.708 8.883 -11.867 1.00 97.50 73 SER A N 1
ATOM 560 C CA . SER A 1 73 ? 10.528 8.268 -10.822 1.00 97.50 73 SER A CA 1
ATOM 561 C C . SER A 1 73 ? 11.163 6.940 -11.236 1.00 97.50 73 SER A C 1
ATOM 563 O O . SER A 1 73 ? 12.083 6.490 -10.551 1.00 97.50 73 SER A O 1
ATOM 565 N N . VAL A 1 74 ? 10.699 6.327 -12.335 1.00 97.69 74 VAL A N 1
ATOM 566 C CA . VAL A 1 74 ? 11.172 5.016 -12.791 1.00 97.69 74 VAL A CA 1
ATOM 567 C C . VAL A 1 74 ? 12.635 5.102 -13.209 1.00 97.69 74 VAL A C 1
ATOM 569 O O . VAL A 1 74 ? 12.989 5.783 -14.177 1.00 97.69 74 VAL A O 1
ATOM 572 N N . LYS A 1 75 ? 13.494 4.403 -12.467 1.00 95.69 75 LYS A N 1
ATOM 573 C CA . LYS A 1 75 ? 14.940 4.378 -12.704 1.00 95.69 75 LYS A CA 1
ATOM 574 C C . LYS A 1 75 ? 15.574 3.083 -12.220 1.00 95.69 75 LYS A C 1
ATOM 576 O O . LYS A 1 75 ? 15.048 2.405 -11.341 1.00 95.69 75 LYS A O 1
ATOM 581 N N . HIS A 1 76 ? 16.748 2.777 -12.753 1.00 93.19 76 HIS A N 1
ATOM 582 C CA . HIS A 1 76 ? 17.530 1.639 -12.297 1.00 93.19 76 HIS A CA 1
ATOM 583 C C . HIS A 1 76 ? 17.997 1.848 -10.850 1.00 93.19 76 HIS A C 1
ATOM 585 O O . HIS A 1 76 ? 18.440 2.940 -10.480 1.00 93.19 76 HIS A O 1
ATOM 591 N N . ASN A 1 77 ? 17.898 0.800 -10.034 1.00 89.00 77 ASN A N 1
ATOM 592 C CA . ASN A 1 77 ? 18.524 0.776 -8.720 1.00 89.00 77 ASN A CA 1
ATOM 593 C C . ASN A 1 77 ? 19.991 0.340 -8.860 1.00 89.00 77 ASN A C 1
ATOM 595 O O . ASN A 1 77 ? 20.206 -0.755 -9.373 1.00 89.00 77 ASN A O 1
ATOM 599 N N . PRO A 1 78 ? 20.991 1.104 -8.375 1.00 87.44 78 PRO A N 1
ATOM 600 C CA . PRO A 1 78 ? 22.401 0.706 -8.458 1.00 87.44 78 PRO A CA 1
ATOM 601 C C . PRO A 1 78 ? 22.717 -0.665 -7.840 1.00 87.44 78 PRO A C 1
ATOM 603 O O . PRO A 1 78 ? 23.656 -1.327 -8.267 1.00 87.44 78 PRO A O 1
ATOM 606 N N . MET A 1 79 ? 21.921 -1.111 -6.860 1.00 86.88 79 MET A N 1
ATOM 607 C CA . MET A 1 79 ? 22.030 -2.448 -6.252 1.00 86.88 79 MET A CA 1
ATOM 608 C C . MET A 1 79 ? 21.244 -3.537 -7.009 1.00 86.88 79 MET A C 1
ATOM 610 O O . MET A 1 79 ? 21.109 -4.658 -6.526 1.00 86.88 79 MET A O 1
ATOM 614 N N . GLY A 1 80 ? 20.706 -3.217 -8.184 1.00 87.50 80 GLY A N 1
ATOM 615 C CA . GLY A 1 80 ? 19.866 -4.091 -8.994 1.00 87.50 80 GLY A CA 1
ATOM 616 C C . GLY A 1 80 ? 18.366 -3.846 -8.808 1.00 87.50 80 GLY A C 1
ATOM 617 O O . GLY A 1 80 ? 17.883 -3.500 -7.726 1.00 87.50 80 GLY A O 1
ATOM 618 N N . GLY A 1 81 ? 17.618 -4.049 -9.896 1.00 94.31 81 GLY A N 1
ATOM 619 C CA . GLY A 1 81 ? 16.171 -3.838 -9.949 1.00 94.31 81 GLY A CA 1
ATOM 620 C C . GLY A 1 81 ? 15.755 -2.464 -10.484 1.00 94.31 81 GLY A C 1
ATOM 621 O O . GLY A 1 81 ? 16.557 -1.722 -11.059 1.00 94.31 81 GLY A O 1
ATOM 622 N N . ILE A 1 82 ? 14.472 -2.144 -10.307 1.00 97.31 82 ILE A N 1
ATOM 623 C CA . ILE A 1 82 ? 13.825 -0.926 -10.808 1.00 97.31 82 ILE A CA 1
ATOM 624 C C . ILE A 1 82 ? 13.196 -0.189 -9.626 1.00 97.31 82 ILE A C 1
ATOM 626 O O . ILE A 1 82 ? 12.281 -0.705 -8.988 1.00 97.31 82 ILE A O 1
ATOM 630 N N . MET A 1 83 ? 13.675 1.019 -9.336 1.00 97.56 83 MET A N 1
ATOM 631 C CA . MET A 1 83 ? 13.027 1.918 -8.386 1.00 97.56 83 MET A CA 1
ATOM 632 C C . MET A 1 83 ? 11.821 2.585 -9.037 1.00 97.56 83 MET A C 1
ATOM 634 O O . MET A 1 83 ? 11.914 3.079 -10.161 1.00 97.56 83 MET A O 1
ATOM 638 N N . VAL A 1 84 ? 10.722 2.660 -8.297 1.00 98.25 84 VAL A N 1
ATOM 639 C CA . VAL A 1 84 ? 9.505 3.369 -8.687 1.00 98.25 84 VAL A CA 1
ATOM 640 C C . VAL A 1 84 ? 8.846 3.985 -7.461 1.00 98.25 84 VAL A C 1
ATOM 642 O O . VAL A 1 84 ? 8.849 3.407 -6.377 1.00 98.25 84 VAL A O 1
ATOM 645 N N . ARG A 1 85 ? 8.244 5.154 -7.628 1.00 98.62 85 ARG A N 1
ATOM 646 C CA . ARG A 1 85 ? 7.327 5.754 -6.667 1.00 98.62 85 ARG A CA 1
ATOM 647 C C . ARG A 1 85 ? 5.897 5.592 -7.165 1.00 98.62 85 ARG A C 1
ATOM 649 O O . ARG A 1 85 ? 5.624 5.794 -8.345 1.00 98.62 85 ARG A O 1
ATOM 656 N N . ILE A 1 86 ? 4.991 5.279 -6.249 1.00 98.75 86 ILE A N 1
ATOM 657 C CA . ILE A 1 86 ? 3.551 5.394 -6.470 1.00 98.75 86 ILE A CA 1
ATOM 658 C C . ILE A 1 86 ? 2.973 6.471 -5.553 1.00 98.75 86 ILE A C 1
ATOM 660 O O . ILE A 1 86 ? 3.376 6.570 -4.393 1.00 98.75 86 ILE A O 1
ATOM 664 N N . TYR A 1 87 ? 2.056 7.281 -6.071 1.00 98.75 87 TYR A N 1
ATOM 665 C CA . TYR A 1 87 ? 1.287 8.256 -5.303 1.00 98.75 87 TYR A CA 1
ATOM 666 C C . TYR A 1 87 ? -0.020 7.640 -4.844 1.00 98.75 87 TYR A C 1
ATOM 668 O O . TYR A 1 87 ? -0.682 6.965 -5.623 1.00 98.75 87 TYR A O 1
ATOM 676 N N . ILE A 1 88 ? -0.396 7.890 -3.596 1.00 98.62 88 ILE A N 1
ATOM 677 C CA . ILE A 1 88 ? -1.604 7.350 -2.978 1.00 98.62 88 ILE A CA 1
ATOM 678 C C . ILE A 1 88 ? -2.718 8.388 -3.047 1.00 98.62 88 ILE A C 1
ATOM 680 O O . ILE A 1 88 ? -2.492 9.564 -2.758 1.00 98.62 88 ILE A O 1
ATOM 684 N N . ASN A 1 89 ? -3.927 7.959 -3.413 1.00 97.94 89 ASN A N 1
ATOM 685 C CA . ASN A 1 89 ? -5.135 8.792 -3.462 1.00 97.94 89 ASN A CA 1
ATOM 686 C C . ASN A 1 89 ? -4.944 10.105 -4.247 1.00 97.94 89 ASN A C 1
ATOM 688 O O . ASN A 1 89 ? -5.484 11.142 -3.860 1.00 97.94 89 ASN A O 1
ATOM 692 N N . ASN A 1 90 ? -4.129 10.078 -5.310 1.00 97.50 90 ASN A N 1
ATOM 693 C CA . ASN A 1 90 ? -3.742 11.252 -6.103 1.00 97.50 90 ASN A CA 1
ATOM 694 C C . ASN A 1 90 ? -3.097 12.400 -5.280 1.00 97.50 90 ASN A C 1
ATOM 696 O O . ASN A 1 90 ? -3.206 13.579 -5.619 1.00 97.50 90 ASN A O 1
ATOM 700 N N . LYS A 1 91 ? -2.424 12.081 -4.165 1.00 97.81 91 LYS A N 1
ATOM 701 C CA . LYS A 1 91 ? -1.762 13.059 -3.288 1.00 97.81 91 LYS A CA 1
ATOM 702 C C . LYS A 1 91 ? -0.249 12.894 -3.339 1.00 97.81 91 LYS A C 1
ATOM 704 O O . LYS A 1 91 ? 0.294 11.882 -2.914 1.00 97.81 91 LYS A O 1
ATOM 709 N N . LYS A 1 92 ? 0.464 13.928 -3.797 1.00 96.88 92 LYS A N 1
ATOM 710 C CA . LYS A 1 92 ? 1.928 13.870 -3.984 1.00 96.88 92 LYS A CA 1
ATOM 711 C C . LYS A 1 92 ? 2.733 13.708 -2.692 1.00 96.88 92 LYS A C 1
ATOM 713 O O . LYS A 1 92 ? 3.861 13.226 -2.742 1.00 96.88 92 LYS A O 1
ATOM 718 N N . ASN A 1 93 ? 2.179 14.115 -1.554 1.00 98.06 93 ASN A N 1
ATOM 719 C CA . ASN A 1 93 ? 2.800 13.939 -0.242 1.00 98.06 93 ASN A CA 1
ATOM 720 C C . ASN A 1 93 ? 2.573 12.532 0.342 1.00 98.06 93 ASN A C 1
ATOM 722 O O . ASN A 1 93 ? 3.287 12.130 1.258 1.00 98.06 93 ASN A O 1
ATOM 726 N N . LEU A 1 94 ? 1.631 11.760 -0.208 1.00 98.50 94 LEU A N 1
ATOM 727 C CA . LEU A 1 94 ? 1.374 10.374 0.174 1.00 98.50 94 LEU A CA 1
ATOM 728 C C . LEU A 1 94 ? 1.967 9.461 -0.893 1.00 98.50 94 LEU A C 1
ATOM 730 O O . LEU A 1 94 ? 1.428 9.347 -1.991 1.00 98.50 94 LEU A O 1
ATOM 734 N N . TYR A 1 95 ? 3.100 8.831 -0.603 1.00 98.62 95 TYR A N 1
ATOM 735 C CA . TYR A 1 95 ? 3.749 7.978 -1.590 1.00 98.62 95 TYR A CA 1
ATOM 736 C C . TYR A 1 95 ? 4.414 6.757 -0.975 1.00 98.62 95 TYR A C 1
ATOM 738 O O . TYR A 1 95 ? 4.817 6.763 0.188 1.00 98.62 95 TYR A O 1
ATOM 746 N N . ILE A 1 96 ? 4.585 5.736 -1.812 1.00 98.56 96 ILE A N 1
ATOM 747 C CA . ILE A 1 96 ? 5.364 4.535 -1.513 1.00 98.56 96 ILE A CA 1
ATOM 748 C C . ILE A 1 96 ? 6.465 4.428 -2.566 1.00 98.56 96 ILE A C 1
ATOM 750 O O . ILE A 1 96 ? 6.191 4.388 -3.766 1.00 98.56 96 ILE A O 1
ATOM 754 N N . SER A 1 97 ? 7.720 4.411 -2.127 1.00 98.38 97 SER A N 1
ATOM 755 C CA . SER A 1 97 ? 8.870 4.116 -2.984 1.00 98.38 97 SER A CA 1
ATOM 756 C C . SER A 1 97 ? 9.148 2.623 -2.915 1.00 98.38 97 SER A C 1
ATOM 758 O O . SER A 1 97 ? 9.374 2.100 -1.832 1.00 98.38 97 SER A O 1
ATOM 760 N N . ASN A 1 98 ? 9.131 1.941 -4.053 1.00 97.94 98 ASN A N 1
ATOM 761 C CA . ASN A 1 98 ? 9.333 0.505 -4.170 1.00 97.94 98 ASN A CA 1
ATOM 762 C C . ASN A 1 98 ? 10.538 0.199 -5.061 1.00 97.94 98 ASN A C 1
ATOM 764 O O . ASN A 1 98 ? 10.831 0.931 -6.005 1.00 97.94 98 ASN A O 1
ATOM 768 N N . THR A 1 99 ? 11.208 -0.917 -4.788 1.00 97.44 99 THR A N 1
ATOM 769 C CA . THR A 1 99 ? 12.203 -1.511 -5.685 1.00 97.44 99 THR A CA 1
ATOM 770 C C . THR A 1 99 ? 11.676 -2.838 -6.201 1.00 97.44 99 THR A C 1
ATOM 772 O O . THR A 1 99 ? 11.552 -3.794 -5.438 1.00 97.44 99 THR A O 1
ATOM 775 N N . PHE A 1 100 ? 11.375 -2.900 -7.495 1.00 96.19 100 PHE A N 1
ATOM 776 C CA . PHE A 1 100 ? 11.062 -4.143 -8.185 1.00 96.19 100 PHE A CA 1
ATOM 777 C C . PHE A 1 100 ? 12.333 -4.940 -8.472 1.00 96.19 100 PHE A C 1
ATOM 779 O O . PHE A 1 100 ? 13.320 -4.396 -8.969 1.00 96.19 100 PHE A O 1
ATOM 786 N N . SER A 1 101 ? 12.290 -6.244 -8.232 1.00 94.00 101 SER A N 1
ATOM 787 C CA . SER A 1 101 ? 13.350 -7.187 -8.585 1.00 94.00 101 SER A CA 1
ATOM 788 C C . SER A 1 101 ? 12.758 -8.528 -9.019 1.00 94.00 101 SER A C 1
ATOM 790 O O . SER A 1 101 ? 11.544 -8.732 -8.962 1.00 94.00 101 SER A O 1
ATOM 792 N N . LYS A 1 102 ? 13.612 -9.450 -9.470 1.00 89.62 102 LYS A N 1
ATOM 793 C CA . LYS A 1 102 ? 13.231 -10.843 -9.709 1.00 89.62 102 LYS A CA 1
ATOM 794 C C . LYS A 1 102 ? 13.756 -11.717 -8.580 1.00 89.62 102 LYS A C 1
ATOM 796 O O . LYS A 1 102 ? 14.907 -11.576 -8.174 1.00 89.62 102 LYS A O 1
ATOM 801 N N . ASN A 1 103 ? 12.914 -12.614 -8.081 1.00 88.75 103 ASN A N 1
ATOM 802 C CA . ASN A 1 103 ? 13.344 -13.639 -7.135 1.00 88.75 103 ASN A CA 1
ATOM 803 C C . ASN A 1 103 ? 14.145 -14.753 -7.848 1.00 88.75 103 ASN A C 1
ATOM 805 O O . ASN A 1 103 ? 14.326 -14.723 -9.066 1.00 88.75 103 ASN A O 1
ATOM 809 N N . SER A 1 104 ? 14.586 -15.771 -7.105 1.00 89.69 104 SER A N 1
ATOM 810 C CA . SER A 1 104 ? 15.339 -16.915 -7.652 1.00 89.69 104 SER A CA 1
ATOM 811 C C . SER A 1 104 ? 14.593 -17.699 -8.742 1.00 89.69 104 SER A C 1
ATOM 813 O O . SER A 1 104 ? 15.230 -18.296 -9.601 1.00 89.69 104 SER A O 1
ATOM 815 N N . SER A 1 105 ? 13.255 -17.666 -8.746 1.00 91.12 105 SER A N 1
ATOM 816 C CA . SER A 1 105 ? 12.410 -18.269 -9.790 1.00 91.12 105 SER A CA 1
ATOM 817 C C . SER A 1 105 ? 12.176 -17.364 -11.010 1.00 91.12 105 SER A C 1
ATOM 819 O O . SER A 1 105 ? 11.416 -17.723 -11.903 1.00 91.12 105 SER A O 1
ATOM 821 N N . GLY A 1 106 ? 12.781 -16.171 -11.052 1.00 87.31 106 GLY A N 1
ATOM 822 C CA . GLY A 1 106 ? 12.617 -15.206 -12.143 1.00 87.31 106 GLY A CA 1
ATOM 823 C C . GLY A 1 106 ? 11.320 -14.388 -12.097 1.00 87.31 106 GLY A C 1
ATOM 824 O O . GLY A 1 106 ? 11.077 -13.600 -13.013 1.00 87.31 106 GLY A O 1
ATOM 825 N N . LYS A 1 107 ? 10.510 -14.541 -11.041 1.00 92.62 107 LYS A N 1
ATOM 826 C CA . LYS A 1 107 ? 9.226 -13.851 -10.854 1.00 92.62 107 LYS A CA 1
ATOM 827 C C . LYS A 1 107 ? 9.422 -12.466 -10.247 1.00 92.62 107 LYS A C 1
ATOM 829 O O . LYS A 1 107 ? 10.266 -12.300 -9.361 1.00 92.62 107 LYS A O 1
ATOM 834 N N . LEU A 1 108 ? 8.622 -11.497 -10.684 1.00 93.19 108 LEU A N 1
ATOM 835 C CA . LEU A 1 108 ? 8.680 -10.128 -10.187 1.00 93.19 108 LEU A CA 1
ATOM 836 C C . LEU A 1 108 ? 8.231 -10.045 -8.714 1.00 93.19 108 LEU A C 1
ATOM 838 O O . LEU A 1 108 ? 7.250 -10.667 -8.298 1.00 93.19 108 LEU A O 1
ATOM 842 N N . THR A 1 109 ? 8.953 -9.260 -7.917 1.00 95.75 109 THR A N 1
ATOM 843 C CA . THR A 1 109 ? 8.682 -9.012 -6.494 1.00 95.75 109 THR A CA 1
ATOM 844 C C . THR A 1 109 ? 9.124 -7.604 -6.090 1.00 95.75 109 THR A C 1
ATOM 846 O O . THR A 1 109 ? 9.860 -6.951 -6.828 1.00 95.75 109 THR A O 1
ATOM 849 N N . ILE A 1 110 ? 8.703 -7.144 -4.908 1.00 96.12 110 ILE A N 1
ATOM 850 C CA . ILE A 1 110 ? 9.285 -5.970 -4.245 1.00 96.12 110 ILE A CA 1
ATOM 851 C C . ILE A 1 110 ? 10.401 -6.438 -3.308 1.00 96.12 110 ILE A C 1
ATOM 853 O O . ILE A 1 110 ? 10.156 -7.280 -2.446 1.00 96.12 110 ILE A O 1
ATOM 857 N N . SER A 1 111 ? 11.616 -5.911 -3.471 1.00 93.19 111 SER A N 1
ATOM 858 C CA . SER A 1 111 ? 12.758 -6.175 -2.577 1.00 93.19 111 SER A CA 1
ATOM 859 C C . SER A 1 111 ? 12.996 -5.076 -1.542 1.00 93.19 111 SER A C 1
ATOM 861 O O . SER A 1 111 ? 13.743 -5.284 -0.592 1.00 93.19 111 SER A O 1
ATOM 863 N N . GLY A 1 112 ? 12.371 -3.913 -1.709 1.00 92.00 112 GLY A N 1
ATOM 864 C CA . GLY A 1 112 ? 12.448 -2.811 -0.758 1.00 92.00 112 GLY A CA 1
ATOM 865 C C . GLY A 1 112 ? 11.277 -1.859 -0.934 1.00 92.00 112 GLY A C 1
ATOM 866 O O . GLY A 1 112 ? 10.870 -1.590 -2.066 1.00 92.00 112 GLY A O 1
ATOM 867 N N . SER A 1 113 ? 10.742 -1.365 0.179 1.00 95.94 113 SER A N 1
ATOM 868 C CA . SER A 1 113 ? 9.629 -0.421 0.203 1.00 95.94 113 SER A CA 1
ATOM 869 C C . SER A 1 113 ? 9.862 0.642 1.277 1.00 95.94 113 SER A C 1
ATOM 871 O O . SER A 1 113 ? 10.426 0.345 2.329 1.00 95.94 113 SER A O 1
ATOM 873 N N . GLY A 1 114 ? 9.465 1.881 1.003 1.00 97.44 114 GLY A N 1
ATOM 874 C CA . GLY A 1 114 ? 9.580 3.006 1.926 1.00 97.44 114 GLY A CA 1
ATOM 875 C C . GLY A 1 114 ? 8.411 3.969 1.766 1.00 97.44 114 GLY A C 1
ATOM 876 O O . GLY A 1 114 ? 8.083 4.374 0.648 1.00 97.44 114 GLY A O 1
ATOM 877 N N . LEU A 1 115 ? 7.788 4.334 2.883 1.00 98.38 115 LEU A N 1
ATOM 878 C CA . LEU A 1 115 ? 6.618 5.211 2.929 1.00 98.38 115 LEU A CA 1
ATOM 879 C C . LEU A 1 115 ? 7.042 6.674 3.090 1.00 98.38 115 LEU A C 1
ATOM 881 O O . LEU A 1 115 ? 8.082 6.973 3.680 1.00 98.38 115 LEU A O 1
ATOM 8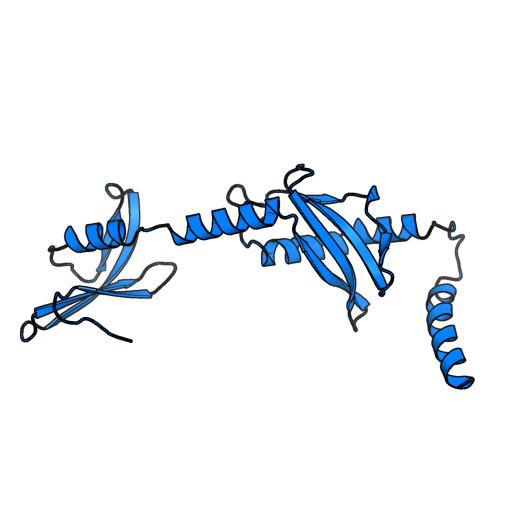85 N N . SER A 1 116 ? 6.233 7.603 2.583 1.00 98.56 116 SER A N 1
ATOM 886 C CA . SER A 1 116 ? 6.364 9.007 2.967 1.00 98.56 116 SER A CA 1
ATOM 887 C C . SER A 1 116 ? 6.006 9.195 4.444 1.00 98.56 116 SER A C 1
ATOM 889 O O . SER A 1 116 ? 5.149 8.489 4.973 1.00 98.56 116 SER A O 1
ATOM 891 N N . SER A 1 117 ? 6.623 10.181 5.107 1.00 98.38 117 SER A N 1
ATOM 892 C CA . SER A 1 117 ? 6.336 10.467 6.524 1.00 98.38 117 SER A CA 1
ATOM 893 C C . SER A 1 117 ? 4.849 10.748 6.769 1.00 98.38 117 SER A C 1
ATOM 895 O O . SER A 1 117 ? 4.297 10.309 7.776 1.00 98.38 117 SER A O 1
ATOM 897 N N . ASP A 1 118 ? 4.192 11.433 5.833 1.00 98.31 118 ASP A N 1
ATOM 898 C CA . ASP A 1 118 ? 2.764 11.737 5.924 1.00 98.31 118 ASP A CA 1
ATOM 899 C C . ASP A 1 118 ? 1.903 10.474 5.819 1.00 98.31 118 ASP A C 1
ATOM 901 O O . ASP A 1 118 ? 0.948 10.329 6.578 1.00 98.31 118 ASP A O 1
ATOM 905 N N . LEU A 1 119 ? 2.250 9.535 4.928 1.00 98.25 119 LEU A N 1
ATOM 906 C CA . LEU A 1 119 ? 1.530 8.267 4.811 1.00 98.25 119 LEU A CA 1
ATOM 907 C C . LEU A 1 119 ? 1.719 7.401 6.063 1.00 98.25 119 LEU A C 1
ATOM 909 O O . LEU A 1 119 ? 0.738 6.860 6.563 1.00 98.25 119 LEU A O 1
ATOM 913 N N . THR A 1 120 ? 2.937 7.330 6.611 1.00 98.00 120 THR A N 1
ATOM 914 C CA . THR A 1 120 ? 3.205 6.625 7.876 1.00 98.00 120 THR A CA 1
ATOM 915 C C . THR A 1 120 ? 2.329 7.165 9.007 1.00 98.00 120 THR A C 1
ATOM 917 O O . THR A 1 120 ? 1.624 6.399 9.655 1.00 98.00 120 THR A O 1
ATOM 920 N N . LYS A 1 121 ? 2.293 8.491 9.196 1.00 97.62 121 LYS A N 1
ATOM 921 C CA . LYS A 1 121 ? 1.468 9.125 10.240 1.00 97.62 121 LYS A CA 1
ATOM 922 C C . LYS A 1 121 ? -0.026 8.857 10.057 1.00 97.62 121 LYS A C 1
ATOM 924 O O . LYS A 1 121 ? -0.743 8.721 11.046 1.00 97.62 121 LYS A O 1
ATOM 929 N N . LEU A 1 122 ? -0.511 8.823 8.813 1.00 96.44 122 LEU A N 1
ATOM 930 C CA . LEU A 1 122 ? -1.915 8.524 8.525 1.00 96.44 122 LEU A CA 1
ATOM 931 C C . LEU A 1 122 ? -2.271 7.081 8.886 1.00 96.44 122 LEU A C 1
ATOM 933 O O . LEU A 1 122 ? -3.285 6.872 9.546 1.00 96.44 122 LEU A O 1
ATOM 937 N N . LEU A 1 123 ? -1.429 6.117 8.508 1.00 94.69 123 LEU A N 1
ATOM 938 C CA . LEU A 1 123 ? -1.635 4.706 8.839 1.00 94.69 123 LEU A CA 1
ATOM 939 C C . LEU A 1 123 ? -1.577 4.468 10.356 1.00 94.69 123 LEU A C 1
ATOM 941 O O . LEU A 1 123 ? -2.473 3.835 10.900 1.00 94.69 123 LEU A O 1
ATOM 945 N N . GLU A 1 124 ? -0.606 5.059 11.060 1.00 92.06 124 GLU A N 1
ATOM 946 C CA . GLU A 1 124 ? -0.515 4.972 12.528 1.00 92.06 124 GLU A CA 1
ATOM 947 C C . GLU A 1 124 ? -1.731 5.590 13.232 1.00 92.06 124 GLU A C 1
ATOM 949 O O . GLU A 1 124 ? -2.188 5.094 14.263 1.00 92.06 124 GLU A O 1
ATOM 954 N N . LYS A 1 125 ? -2.253 6.707 12.708 1.00 89.94 125 LYS A N 1
ATOM 955 C CA . LYS A 1 125 ? -3.458 7.338 13.254 1.00 89.94 125 LYS A CA 1
ATOM 956 C C . LYS A 1 125 ? -4.670 6.432 13.066 1.00 89.94 125 LYS A C 1
ATOM 958 O O . LYS A 1 125 ? -5.440 6.282 14.009 1.00 89.94 125 LYS A O 1
ATOM 963 N N . GLU A 1 126 ? -4.832 5.844 11.884 1.00 84.75 126 GLU A N 1
ATOM 964 C CA . GLU A 1 126 ? -5.929 4.920 11.597 1.00 84.75 126 GLU A CA 1
ATOM 965 C C . GLU A 1 126 ? -5.852 3.671 12.479 1.00 84.75 126 GLU A C 1
ATOM 967 O O . GLU A 1 126 ? -6.845 3.285 13.088 1.00 84.75 126 GLU A O 1
ATOM 972 N N . GLU A 1 127 ? -4.664 3.084 12.632 1.00 82.25 127 GLU A N 1
ATOM 973 C CA . GLU A 1 127 ? -4.443 1.935 13.511 1.00 82.25 127 GLU A CA 1
ATOM 974 C C . GLU A 1 127 ? -4.793 2.264 14.969 1.00 82.25 127 GLU A C 1
ATOM 976 O O . GLU A 1 127 ? -5.512 1.503 15.615 1.00 82.25 127 GLU A O 1
ATOM 981 N N . LYS A 1 128 ? -4.384 3.439 15.468 1.00 76.88 128 LYS A N 1
ATOM 982 C CA . LYS A 1 128 ? -4.763 3.925 16.806 1.00 76.88 128 LYS A CA 1
ATOM 983 C C . LYS A 1 128 ? -6.264 4.167 16.948 1.00 76.88 128 LYS A C 1
ATOM 985 O O . LYS A 1 128 ? -6.815 3.924 18.016 1.00 76.88 128 LYS A O 1
ATOM 990 N N . MET A 1 129 ? -6.939 4.656 15.908 1.00 71.00 129 MET A N 1
ATOM 991 C CA . MET A 1 129 ? -8.397 4.829 15.925 1.00 71.00 129 MET A CA 1
ATOM 992 C C . MET A 1 129 ? -9.106 3.469 15.937 1.00 71.00 129 MET A C 1
ATOM 994 O O . MET A 1 129 ? -10.008 3.268 16.747 1.00 71.00 129 MET A O 1
ATOM 998 N N . LYS A 1 130 ? -8.643 2.503 15.130 1.00 67.81 130 LYS A N 1
ATOM 999 C CA . LYS A 1 130 ? -9.145 1.119 15.124 1.00 67.81 130 LYS A CA 1
ATOM 1000 C C . LYS A 1 130 ? -8.894 0.412 16.459 1.00 67.81 130 LYS A C 1
ATOM 1002 O O . LYS A 1 130 ? -9.779 -0.291 16.939 1.00 67.81 130 LYS A O 1
ATOM 1007 N N . SER A 1 131 ? -7.742 0.633 17.100 1.00 57.72 131 SER A N 1
ATOM 1008 C CA . SER A 1 131 ? -7.443 0.077 18.428 1.00 57.72 131 SER A CA 1
ATOM 1009 C C . SER A 1 131 ? -8.253 0.745 19.546 1.00 57.72 131 SER A C 1
ATOM 1011 O O . SER A 1 131 ? -8.488 0.127 20.582 1.00 57.72 131 SER A O 1
ATOM 1013 N N . LYS A 1 132 ? -8.696 1.994 19.348 1.00 53.31 132 LYS A N 1
ATOM 1014 C CA . LYS A 1 132 ? -9.504 2.765 20.305 1.00 53.31 132 LYS A CA 1
ATOM 1015 C C . LYS A 1 132 ? -10.998 2.413 20.275 1.00 53.31 132 LYS A C 1
ATOM 1017 O O . LYS A 1 132 ? -11.739 2.937 21.096 1.00 53.31 132 LYS A O 1
ATOM 1022 N N . ASN A 1 133 ? -11.446 1.484 19.426 1.00 50.22 133 ASN A N 1
ATOM 1023 C CA . ASN A 1 133 ? -12.861 1.089 19.305 1.00 50.22 133 ASN A CA 1
ATOM 1024 C C . ASN A 1 133 ? -13.447 0.291 20.491 1.00 50.22 133 ASN A C 1
ATOM 1026 O O . ASN A 1 133 ? -14.350 -0.501 20.283 1.00 50.22 133 ASN A O 1
ATOM 1030 N N . TYR A 1 134 ? -12.937 0.490 21.707 1.00 52.16 134 TYR A N 1
ATOM 1031 C CA . TYR A 1 134 ? -13.705 0.774 22.929 1.00 52.16 134 TYR A CA 1
ATOM 1032 C C . TYR A 1 134 ? -12.684 1.344 23.919 1.00 52.16 134 TYR A C 1
ATOM 1034 O O . TYR A 1 134 ? -11.679 0.675 24.186 1.00 52.16 134 TYR A O 1
ATOM 1042 N N . THR A 1 135 ? -12.892 2.541 24.457 1.00 53.16 135 THR A N 1
ATOM 1043 C CA . THR A 1 135 ? -12.044 3.052 25.545 1.00 53.16 135 THR A CA 1
ATOM 1044 C C . THR A 1 135 ? -12.182 2.154 26.778 1.00 53.16 135 THR A C 1
ATOM 1046 O O . THR A 1 135 ? -13.247 1.591 27.007 1.00 53.16 135 THR A O 1
ATOM 1049 N N . GLU A 1 136 ? -11.129 1.999 27.590 1.00 49.47 136 GLU A N 1
ATOM 1050 C CA . GLU A 1 136 ? -11.227 1.261 28.867 1.00 49.47 136 GLU A CA 1
ATOM 1051 C C . GLU A 1 136 ? -12.363 1.808 29.746 1.00 49.47 136 GLU A C 1
ATOM 1053 O O . GLU A 1 136 ? -13.005 1.059 30.469 1.00 49.47 136 GLU A O 1
ATOM 1058 N N . GLU A 1 137 ? -12.663 3.102 29.620 1.00 54.66 137 GLU A N 1
ATOM 1059 C CA . GLU A 1 137 ? -13.803 3.757 30.253 1.00 54.66 137 GLU A CA 1
ATOM 1060 C C . GLU A 1 137 ? -15.149 3.295 29.675 1.00 54.66 137 GLU A C 1
ATOM 1062 O O . GLU A 1 137 ? -16.016 2.919 30.449 1.00 54.66 137 GLU A O 1
ATOM 1067 N N . GLU A 1 138 ? -15.328 3.227 28.352 1.00 55.66 138 GLU A N 1
ATOM 1068 C CA . GLU A 1 138 ? -16.538 2.657 27.730 1.00 55.66 138 GLU A CA 1
ATOM 1069 C C . GLU A 1 138 ? -16.692 1.163 28.046 1.00 55.66 138 GLU A C 1
ATOM 1071 O O . GLU A 1 138 ? -17.792 0.713 28.350 1.00 55.66 138 GLU A O 1
ATOM 1076 N N . ARG A 1 139 ? -15.593 0.395 28.061 1.00 56.41 139 ARG A N 1
ATOM 1077 C CA . ARG A 1 139 ? -15.587 -1.021 28.476 1.00 56.41 139 ARG A CA 1
ATOM 1078 C C . ARG A 1 139 ? -15.980 -1.171 29.943 1.00 56.41 139 ARG A C 1
ATOM 1080 O O . ARG A 1 139 ? -16.738 -2.072 30.285 1.00 56.41 139 ARG A O 1
ATOM 1087 N N . MET A 1 140 ? -15.473 -0.287 30.801 1.00 53.72 140 MET A N 1
ATOM 1088 C CA . MET A 1 140 ? -15.779 -0.265 32.226 1.00 53.72 140 MET A CA 1
ATOM 1089 C C . MET A 1 140 ? -17.187 0.266 32.501 1.00 53.72 140 MET A C 1
ATOM 1091 O O . MET A 1 140 ? -17.801 -0.184 33.457 1.00 53.72 140 MET A O 1
ATOM 1095 N N . ASN A 1 141 ? -17.713 1.179 31.687 1.00 58.31 141 ASN A N 1
ATOM 1096 C CA . ASN A 1 141 ? -19.075 1.692 31.807 1.00 58.31 141 ASN A CA 1
ATOM 1097 C C . ASN A 1 141 ? -20.092 0.650 31.344 1.00 58.31 141 ASN A C 1
ATOM 1099 O O . ASN A 1 141 ? -21.062 0.446 32.058 1.00 58.31 141 ASN A O 1
ATOM 1103 N N . ILE A 1 142 ? -19.811 -0.102 30.271 1.00 55.50 142 ILE A N 1
ATOM 1104 C CA . ILE A 1 142 ? -20.574 -1.311 29.923 1.00 55.50 142 ILE A CA 1
ATOM 1105 C C . ILE A 1 142 ? -20.517 -2.288 31.103 1.00 55.50 142 ILE A C 1
ATOM 1107 O O . ILE A 1 142 ? -21.542 -2.567 31.702 1.00 55.50 142 ILE A O 1
ATOM 1111 N N . ALA A 1 143 ? -19.330 -2.698 31.563 1.00 51.62 143 ALA A N 1
ATOM 1112 C CA . ALA A 1 143 ? -19.217 -3.628 32.695 1.00 51.62 143 ALA A CA 1
ATOM 1113 C C . ALA A 1 143 ? -19.859 -3.121 34.011 1.00 51.62 143 ALA A C 1
ATOM 1115 O O . ALA A 1 143 ? -20.216 -3.928 34.866 1.00 51.62 143 ALA A O 1
ATOM 1116 N N . LYS A 1 144 ? -19.995 -1.799 34.202 1.00 53.62 144 LYS A N 1
ATOM 1117 C CA . LYS A 1 144 ? -20.650 -1.174 35.368 1.00 53.62 144 LYS A CA 1
ATOM 1118 C C . LYS A 1 144 ? -22.163 -1.030 35.211 1.00 53.62 144 LYS A C 1
ATOM 1120 O O . LYS A 1 144 ? -22.856 -1.081 36.224 1.00 53.62 144 LYS A O 1
ATOM 1125 N N . GLU A 1 145 ? -22.671 -0.845 33.994 1.00 54.31 145 GLU A N 1
ATOM 1126 C CA . GLU A 1 145 ? -24.110 -0.871 33.699 1.00 54.31 145 GLU A CA 1
ATOM 1127 C C . GLU A 1 145 ? -24.685 -2.298 33.839 1.00 54.31 145 GLU A C 1
ATOM 1129 O O . GLU A 1 145 ? -25.879 -2.461 34.076 1.00 54.31 145 GLU A O 1
ATOM 1134 N N . GLU A 1 146 ? -23.828 -3.326 33.812 1.00 46.47 146 GLU A N 1
ATOM 1135 C CA . GLU A 1 146 ? -24.174 -4.753 33.829 1.00 46.47 146 GLU A CA 1
ATOM 1136 C C . GLU A 1 1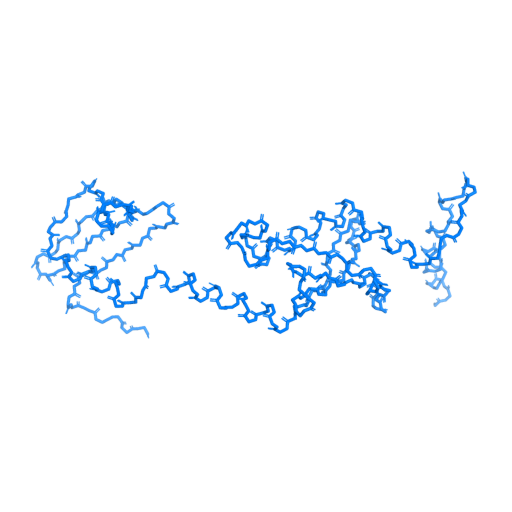46 ? -24.115 -5.449 35.213 1.00 46.47 146 GLU A C 1
ATOM 1138 O O . GLU A 1 146 ? -23.674 -6.592 35.323 1.00 46.47 146 GLU A O 1
ATOM 1143 N N . TYR A 1 147 ? -24.662 -4.854 36.281 1.00 46.16 147 TYR A N 1
ATOM 1144 C CA . TYR A 1 147 ? -25.131 -5.657 37.439 1.00 46.16 147 TYR A CA 1
ATOM 1145 C C . TYR A 1 147 ? -26.497 -6.313 37.150 1.00 46.16 147 TYR A C 1
ATOM 1147 O O . TYR A 1 147 ? -27.384 -6.381 38.001 1.00 46.16 147 TYR A O 1
ATOM 1155 N N . THR A 1 148 ? -26.680 -6.786 35.921 1.00 54.06 148 THR A N 1
ATOM 1156 C CA . THR A 1 148 ? -27.834 -7.559 35.469 1.00 54.06 148 THR A CA 1
ATOM 1157 C C . THR A 1 148 ? -27.386 -8.988 35.225 1.00 54.06 148 THR A C 1
ATOM 1159 O O . THR A 1 148 ? -26.492 -9.237 34.425 1.00 54.06 148 THR A O 1
ATOM 1162 N N . SER A 1 149 ? -28.019 -9.934 35.913 1.00 59.47 149 SER A N 1
ATOM 1163 C CA . SER A 1 149 ? -27.812 -11.366 35.704 1.00 59.47 149 SER A CA 1
ATOM 1164 C C . SER A 1 149 ? -28.051 -11.735 34.238 1.00 59.47 149 SER A C 1
ATOM 1166 O O . SER A 1 149 ? -29.175 -11.590 33.744 1.00 59.47 149 SER A O 1
ATOM 1168 N N . TYR A 1 150 ? -27.019 -12.230 33.558 1.00 67.94 150 TYR A N 1
ATOM 1169 C CA . TYR A 1 150 ? -27.121 -12.697 32.180 1.00 67.94 150 TYR A CA 1
ATOM 1170 C C . TYR A 1 150 ? -27.430 -14.178 32.080 1.00 67.94 150 TYR A C 1
ATOM 1172 O O . TYR A 1 150 ? -27.028 -14.977 32.921 1.00 67.94 150 TYR A O 1
ATOM 1180 N N . VAL A 1 151 ? -28.140 -14.548 31.013 1.00 71.50 151 VAL A N 1
ATOM 1181 C CA . VAL A 1 151 ? -28.448 -15.946 30.703 1.00 71.50 151 VAL A CA 1
ATOM 1182 C C . VAL A 1 151 ? -27.679 -16.406 29.472 1.00 71.50 151 VAL A C 1
ATOM 1184 O O . VAL A 1 151 ? -27.537 -15.679 28.486 1.00 71.50 151 VAL A O 1
ATOM 1187 N N . VAL A 1 152 ? -27.193 -17.647 29.516 1.00 75.75 152 VAL A N 1
ATOM 1188 C CA . VAL A 1 152 ? -26.540 -18.289 28.370 1.00 75.75 152 VAL A CA 1
ATOM 1189 C C . VAL A 1 152 ? -27.474 -18.254 27.156 1.00 75.75 152 VAL A C 1
ATOM 1191 O O . VAL A 1 152 ? -28.658 -18.572 27.251 1.00 75.75 152 VAL A O 1
ATOM 1194 N N . GLY A 1 153 ? -26.940 -17.843 26.006 1.00 71.50 153 GLY A N 1
ATOM 1195 C CA . GLY A 1 153 ? -27.693 -17.650 24.767 1.00 71.50 153 GLY A CA 1
ATOM 1196 C C . GLY A 1 153 ? -28.247 -16.236 24.562 1.00 71.50 153 GLY A C 1
ATOM 1197 O O . GLY A 1 153 ? -28.706 -15.929 23.459 1.00 71.50 153 GLY A O 1
ATOM 1198 N N . GLN A 1 154 ? -28.167 -15.350 25.561 1.00 76.81 154 GLN A N 1
ATOM 1199 C CA . GLN A 1 154 ? -28.541 -13.948 25.393 1.00 76.81 154 GLN A CA 1
ATOM 1200 C C . GLN A 1 154 ? -27.618 -13.255 24.383 1.00 76.81 154 GLN A C 1
ATOM 1202 O O . GLN A 1 154 ? -26.389 -13.358 24.450 1.00 76.81 154 GLN A O 1
ATOM 1207 N N . LYS A 1 155 ? -28.225 -12.528 23.439 1.00 69.69 155 LYS A N 1
ATOM 1208 C CA . LYS A 1 155 ? -27.508 -11.639 22.522 1.00 69.69 155 LYS A CA 1
ATOM 1209 C C . LYS A 1 155 ? -27.324 -10.290 23.192 1.00 69.69 155 LYS A C 1
ATOM 1211 O O . LYS A 1 155 ? -28.301 -9.679 23.616 1.00 69.69 155 LYS A O 1
ATOM 1216 N N . LEU A 1 156 ? -26.080 -9.840 23.261 1.00 65.56 156 LEU A N 1
ATOM 1217 C CA . LEU A 1 156 ? -25.741 -8.544 23.827 1.00 65.56 156 LEU A CA 1
ATOM 1218 C C . LEU A 1 156 ? -25.663 -7.518 22.704 1.00 65.56 156 LEU A C 1
ATOM 1220 O O . LEU A 1 156 ? -25.048 -7.771 21.660 1.00 65.56 156 LEU A O 1
ATOM 1224 N N . THR A 1 157 ? -26.309 -6.375 22.913 1.00 62.34 157 THR A N 1
ATOM 1225 C CA . THR A 1 157 ? -26.426 -5.320 21.907 1.00 62.34 157 THR A CA 1
ATOM 1226 C C . THR A 1 157 ? -26.161 -3.949 22.504 1.00 62.34 157 THR A C 1
ATOM 1228 O O . THR A 1 157 ? -26.676 -3.647 23.575 1.00 62.34 157 THR A O 1
ATOM 1231 N N . ILE A 1 158 ? -25.433 -3.108 21.776 1.00 56.84 158 ILE A N 1
ATOM 1232 C CA . ILE A 1 158 ? -25.189 -1.701 22.124 1.00 56.84 158 ILE A CA 1
ATOM 1233 C C . ILE A 1 158 ? -25.897 -0.774 21.131 1.00 56.84 158 ILE A C 1
ATOM 1235 O O . ILE A 1 158 ? -26.427 -1.237 20.114 1.00 56.84 158 ILE A O 1
ATOM 1239 N N . ASN A 1 159 ? -25.894 0.531 21.423 1.00 58.66 159 ASN A N 1
ATOM 1240 C CA . ASN A 1 159 ? -26.557 1.567 20.624 1.00 58.66 159 ASN A CA 1
ATOM 1241 C C . ASN A 1 159 ? -28.053 1.267 20.438 1.00 58.66 159 ASN A C 1
ATOM 1243 O O . ASN A 1 159 ? -28.530 1.115 19.313 1.00 58.66 159 ASN A O 1
ATOM 1247 N N . GLU A 1 160 ? -28.766 1.092 21.554 1.00 64.62 160 GLU A N 1
ATOM 1248 C CA . GLU A 1 160 ? -30.220 0.857 21.573 1.00 64.62 160 GLU A CA 1
ATOM 1249 C C . GLU A 1 160 ? -30.664 -0.368 20.742 1.00 64.62 160 GLU A C 1
ATOM 1251 O O . GLU A 1 160 ? -31.728 -0.380 20.129 1.00 64.62 160 GLU A O 1
ATOM 1256 N N . GLY A 1 161 ? -29.839 -1.421 20.700 1.00 60.53 161 GLY A N 1
ATOM 1257 C CA . GLY A 1 161 ? -30.170 -2.674 20.010 1.00 60.53 161 GLY A CA 1
ATOM 1258 C C . GLY A 1 161 ? -29.663 -2.781 18.570 1.00 60.53 161 GLY A C 1
ATOM 1259 O O . GLY A 1 161 ? -29.868 -3.810 17.926 1.00 60.53 161 GLY A O 1
ATOM 1260 N N . THR A 1 162 ? -28.983 -1.757 18.050 1.00 54.09 162 THR A N 1
ATOM 1261 C CA . THR A 1 162 ? -28.560 -1.721 16.639 1.00 54.09 162 THR A CA 1
ATOM 1262 C C . THR A 1 162 ? -27.297 -2.530 16.341 1.00 54.09 162 THR A C 1
ATOM 1264 O O . THR A 1 162 ? -27.123 -2.991 15.213 1.00 54.09 162 THR A O 1
ATOM 1267 N N . VAL A 1 163 ? -26.422 -2.754 17.328 1.00 55.06 163 VAL A N 1
ATOM 1268 C CA . VAL A 1 163 ? -25.141 -3.450 17.123 1.00 55.06 163 VAL A CA 1
ATOM 1269 C C . VAL A 1 163 ? -25.034 -4.644 18.064 1.00 55.06 163 VAL A C 1
ATOM 1271 O O . VAL A 1 163 ? -24.972 -4.465 19.274 1.00 55.06 163 VAL A O 1
ATOM 1274 N N . THR A 1 164 ? -24.978 -5.868 17.523 1.00 61.06 164 THR A N 1
ATOM 1275 C CA . THR A 1 164 ? -24.748 -7.089 18.322 1.00 61.06 164 THR A CA 1
ATOM 1276 C C . THR A 1 164 ? -23.257 -7.282 18.586 1.00 61.06 164 THR A C 1
ATOM 1278 O O . THR A 1 164 ? -22.489 -7.489 17.649 1.00 61.06 164 THR A O 1
ATOM 1281 N N . ILE A 1 165 ? -22.856 -7.260 19.857 1.00 57.62 165 ILE A N 1
ATOM 1282 C CA . ILE A 1 165 ? -21.450 -7.402 20.268 1.00 57.62 165 ILE A CA 1
ATOM 1283 C C . ILE A 1 165 ? -21.035 -8.869 20.455 1.00 57.62 165 ILE A C 1
ATOM 1285 O O . ILE A 1 165 ? -19.874 -9.225 20.239 1.00 57.62 165 ILE A O 1
ATOM 1289 N N . GLY A 1 166 ? -21.985 -9.748 20.786 1.00 65.31 166 GLY A N 1
ATOM 1290 C CA . GLY A 1 166 ? -21.722 -11.172 20.965 1.00 65.31 166 GLY A CA 1
ATOM 1291 C C . GLY A 1 166 ? -22.901 -11.940 21.550 1.00 65.31 166 GLY A C 1
ATOM 1292 O O . GLY A 1 166 ? -24.007 -11.420 21.704 1.00 65.31 166 GLY A O 1
ATOM 1293 N N . THR A 1 167 ? -22.660 -13.214 21.848 1.00 68.00 167 THR A N 1
ATOM 1294 C CA . THR A 1 167 ? -23.602 -14.092 22.553 1.00 68.00 167 THR A CA 1
ATOM 1295 C C . THR A 1 167 ? -22.948 -14.610 23.823 1.00 68.00 167 THR A C 1
ATOM 1297 O O . THR A 1 167 ? -21.782 -15.016 23.793 1.00 68.00 167 THR A O 1
ATOM 1300 N N . VAL A 1 168 ? -23.693 -14.597 24.925 1.00 70.06 168 VAL A N 1
ATOM 1301 C CA . VAL A 1 168 ? -23.252 -15.194 26.189 1.00 70.06 168 VAL A CA 1
ATOM 1302 C C . VAL A 1 168 ? -23.157 -16.703 26.006 1.00 70.06 168 VAL A C 1
ATOM 1304 O O . VAL A 1 168 ? -24.145 -17.349 25.652 1.00 70.06 168 VAL A O 1
ATOM 1307 N N . VAL A 1 169 ? -21.967 -17.262 26.212 1.00 71.88 169 VAL A N 1
ATOM 1308 C CA . VAL A 1 169 ? -21.721 -18.706 26.078 1.00 71.88 169 VAL A CA 1
ATOM 1309 C C . VAL A 1 169 ? -21.534 -19.401 27.416 1.00 71.88 169 VAL A C 1
ATOM 1311 O O . VAL A 1 169 ? -21.769 -20.602 27.483 1.00 71.88 169 VAL A O 1
ATOM 1314 N N . ASP A 1 170 ? -21.145 -18.666 28.456 1.00 67.75 170 ASP A N 1
ATOM 1315 C CA . ASP A 1 170 ? -20.990 -19.209 29.802 1.00 67.75 170 ASP A CA 1
ATOM 1316 C C . ASP A 1 170 ? -21.162 -18.112 30.861 1.00 67.75 170 ASP A C 1
ATOM 1318 O O . ASP A 1 170 ? -20.898 -16.936 30.588 1.00 67.75 170 ASP A O 1
ATOM 1322 N N . VAL A 1 171 ? -21.595 -18.510 32.055 1.00 70.38 171 VAL A N 1
ATOM 1323 C CA . VAL A 1 171 ? -21.744 -17.650 33.235 1.00 70.38 171 VAL A CA 1
ATOM 1324 C C . VAL A 1 171 ? -21.197 -18.419 34.434 1.00 70.38 171 VAL A C 1
ATOM 1326 O O . VAL A 1 171 ? -21.694 -19.488 34.780 1.00 70.38 171 VAL A O 1
ATOM 1329 N N . ILE A 1 172 ? -20.144 -17.886 35.046 1.00 71.44 172 ILE A N 1
ATOM 1330 C CA . ILE A 1 172 ? -19.425 -18.498 36.160 1.00 71.44 172 ILE A CA 1
ATOM 1331 C C . ILE A 1 172 ? -19.697 -17.675 37.413 1.00 71.44 172 ILE A C 1
ATOM 1333 O O . ILE A 1 172 ? -19.228 -16.543 37.541 1.00 71.44 172 ILE A O 1
ATOM 1337 N N . ASP A 1 173 ? -20.422 -18.294 38.338 1.00 73.12 173 ASP A N 1
ATOM 1338 C CA . ASP A 1 173 ? -20.767 -17.754 39.647 1.00 73.12 173 ASP A CA 1
ATOM 1339 C C . ASP A 1 173 ? -20.066 -18.547 40.752 1.00 73.12 173 ASP A C 1
ATOM 1341 O O . ASP A 1 173 ? -20.271 -19.754 40.891 1.00 73.12 173 ASP A O 1
ATOM 1345 N N . GLN A 1 174 ? -19.248 -17.868 41.555 1.00 67.94 174 GLN A N 1
ATOM 1346 C CA . GLN A 1 174 ? -18.623 -18.427 42.754 1.00 67.94 174 GLN A CA 1
ATOM 1347 C C . GLN A 1 174 ? -19.039 -17.581 43.969 1.00 67.94 174 GLN A C 1
ATOM 1349 O O . GLN A 1 174 ? -18.414 -16.564 44.283 1.00 67.94 174 GLN A O 1
ATOM 1354 N N . PRO A 1 175 ? -20.146 -17.943 44.641 1.00 59.59 175 PRO A N 1
ATOM 1355 C CA . PRO A 1 175 ? -20.710 -17.144 45.730 1.00 59.59 175 PRO A CA 1
ATOM 1356 C C . PRO A 1 175 ? -19.835 -17.141 46.992 1.00 59.59 175 PRO A C 1
ATOM 1358 O O . PRO A 1 175 ? -19.943 -16.242 47.818 1.00 59.59 175 PRO A O 1
ATOM 1361 N N . ASP A 1 176 ? -18.958 -18.130 47.135 1.00 57.88 176 ASP A N 1
ATOM 1362 C CA . ASP A 1 176 ? -17.982 -18.273 48.214 1.00 57.88 176 ASP A CA 1
ATOM 1363 C C . ASP A 1 176 ? -16.883 -17.202 48.181 1.00 57.88 176 ASP A C 1
ATOM 1365 O O . ASP A 1 176 ? -16.382 -16.806 49.234 1.00 57.88 176 ASP A O 1
ATOM 1369 N N . ASN A 1 177 ? -16.531 -16.698 46.996 1.00 55.25 177 ASN A N 1
ATOM 1370 C CA . ASN A 1 177 ? -15.527 -15.643 46.825 1.00 55.25 177 ASN A CA 1
ATOM 1371 C C . ASN A 1 177 ? -16.059 -14.383 46.111 1.00 55.25 177 ASN A C 1
ATOM 1373 O O . ASN A 1 177 ? -15.304 -13.431 45.896 1.00 55.25 177 ASN A O 1
ATOM 1377 N N . GLY A 1 178 ? -17.352 -14.362 45.776 1.00 51.41 178 GLY A N 1
ATOM 1378 C CA . GLY A 1 178 ? -18.024 -13.240 45.126 1.00 51.41 178 GLY A CA 1
ATOM 1379 C C . GLY A 1 178 ? -17.613 -13.022 43.667 1.00 51.41 178 GLY A C 1
ATOM 1380 O O . GLY A 1 178 ? -17.736 -11.904 43.167 1.00 51.41 178 GLY A O 1
ATOM 1381 N N . LEU A 1 179 ? -17.081 -14.040 42.985 1.00 54.69 179 LEU A N 1
ATOM 1382 C CA . LEU A 1 179 ? -16.753 -13.953 41.564 1.00 54.69 179 LEU A CA 1
ATOM 1383 C C . LEU A 1 179 ? -18.013 -14.141 40.714 1.00 54.69 179 LEU A C 1
ATOM 1385 O O . LEU A 1 179 ? -18.647 -15.191 40.778 1.00 54.69 179 LEU A O 1
ATOM 1389 N N . HIS A 1 180 ? -18.303 -13.152 39.868 1.00 62.31 180 HIS A N 1
ATOM 1390 C CA . HIS A 1 180 ? -19.251 -13.265 38.764 1.00 62.31 180 HIS A CA 1
ATOM 1391 C C . HIS A 1 180 ? -18.500 -13.036 37.447 1.00 62.31 180 HIS A C 1
ATOM 1393 O O . HIS A 1 180 ? -17.819 -12.027 37.261 1.00 62.31 180 HIS A O 1
ATOM 1399 N N . MET A 1 181 ? -18.550 -13.987 36.521 1.00 62.09 181 MET A N 1
ATOM 1400 C CA . MET A 1 181 ? -17.811 -13.898 35.262 1.00 62.09 181 MET A CA 1
ATOM 1401 C C . MET A 1 181 ? -18.686 -14.353 34.102 1.00 62.09 181 MET A C 1
ATOM 1403 O O . MET A 1 181 ? -19.145 -15.487 34.080 1.00 62.09 181 MET A O 1
ATOM 1407 N N . THR A 1 182 ? -18.876 -13.487 33.108 1.00 62.81 182 THR A N 1
ATOM 1408 C CA . THR A 1 182 ? -19.642 -13.810 31.896 1.00 62.81 182 THR A CA 1
ATOM 1409 C C . THR A 1 182 ? -18.685 -13.985 30.719 1.00 62.81 182 THR A C 1
ATOM 1411 O O . THR A 1 182 ? -17.865 -13.113 30.427 1.00 62.81 182 THR A O 1
ATOM 1414 N N . VAL A 1 183 ? -18.775 -15.121 30.024 1.00 62.41 183 VAL A N 1
ATOM 1415 C CA . VAL A 1 183 ? -17.966 -15.415 28.835 1.00 62.41 183 VAL A CA 1
ATOM 1416 C C . VAL A 1 183 ? -18.779 -15.086 27.591 1.00 62.41 183 VAL A C 1
ATOM 1418 O O . VAL A 1 183 ? -19.849 -15.654 27.357 1.00 62.41 183 VAL A O 1
ATOM 1421 N N . ILE A 1 184 ? -18.255 -14.181 26.762 1.00 60.28 184 ILE A N 1
ATOM 1422 C CA . ILE A 1 184 ? -18.938 -13.694 25.561 1.00 60.28 184 ILE A CA 1
ATOM 1423 C C . ILE A 1 184 ? -18.172 -14.149 24.321 1.00 60.28 184 ILE A C 1
ATOM 1425 O O . ILE A 1 184 ? -16.961 -13.950 24.190 1.00 60.28 184 ILE A O 1
ATOM 1429 N N . ARG A 1 185 ? -18.901 -14.739 23.370 1.00 54.53 185 ARG A N 1
ATOM 1430 C CA . ARG A 1 185 ? -18.373 -15.115 22.058 1.00 54.53 185 ARG A CA 1
ATOM 1431 C C . ARG A 1 185 ? -18.818 -14.100 21.012 1.00 54.53 185 ARG A C 1
ATOM 1433 O O . ARG A 1 185 ? -20.012 -13.978 20.733 1.00 54.53 185 ARG A O 1
ATOM 1440 N N . SER A 1 186 ? -17.856 -13.394 20.425 1.00 57.44 186 SER A N 1
ATOM 1441 C CA . SER A 1 186 ? -18.074 -12.496 19.288 1.00 57.44 186 SER A CA 1
ATOM 1442 C C . SER A 1 186 ? -17.719 -13.191 17.967 1.00 57.44 186 SER A C 1
ATOM 1444 O O . SER A 1 186 ? -17.085 -14.247 17.962 1.00 57.44 186 SER A O 1
ATOM 1446 N N . GLN A 1 187 ? -18.122 -12.609 16.834 1.00 48.16 187 GLN A N 1
ATOM 1447 C CA . GLN A 1 187 ? -17.790 -13.137 15.502 1.00 48.16 187 GLN A CA 1
ATOM 1448 C C . GLN A 1 187 ? -16.288 -13.053 15.193 1.00 48.16 187 GLN A C 1
ATOM 1450 O O . GLN A 1 187 ? -15.799 -13.807 14.355 1.00 48.16 187 GLN A O 1
ATOM 1455 N N . THR A 1 188 ? -15.560 -12.177 15.887 1.00 38.28 188 THR A N 1
ATOM 1456 C CA . THR A 1 188 ? -14.151 -11.895 15.592 1.00 38.28 188 THR A CA 1
ATOM 1457 C C . THR A 1 188 ? -13.182 -12.440 16.648 1.00 38.28 188 THR A C 1
ATOM 1459 O O . THR A 1 188 ? -12.074 -12.797 16.271 1.00 38.28 188 THR A O 1
ATOM 1462 N N . PHE A 1 189 ? -13.572 -12.587 17.929 1.00 40.53 189 PHE A N 1
ATOM 1463 C CA . PHE A 1 189 ? -12.722 -13.123 19.018 1.00 40.53 189 PHE A CA 1
ATOM 1464 C C . PHE A 1 189 ? -13.547 -13.699 20.197 1.00 40.53 189 PHE A C 1
ATOM 1466 O O . PHE A 1 189 ? -14.713 -13.342 20.383 1.00 40.53 189 PHE A O 1
ATOM 1473 N N . ILE A 1 190 ? -12.932 -14.570 21.015 1.00 39.06 190 ILE A N 1
ATOM 1474 C CA . ILE A 1 190 ? -13.426 -14.991 22.344 1.00 39.06 190 ILE A CA 1
ATOM 1475 C C . ILE A 1 190 ? -12.664 -14.166 23.389 1.00 39.06 190 ILE A C 1
ATOM 1477 O O . ILE A 1 190 ? -11.440 -14.265 23.447 1.00 39.06 190 ILE A O 1
ATOM 1481 N N . LEU A 1 191 ? -13.357 -13.363 24.199 1.00 41.84 191 LEU A N 1
ATOM 1482 C CA . LEU A 1 19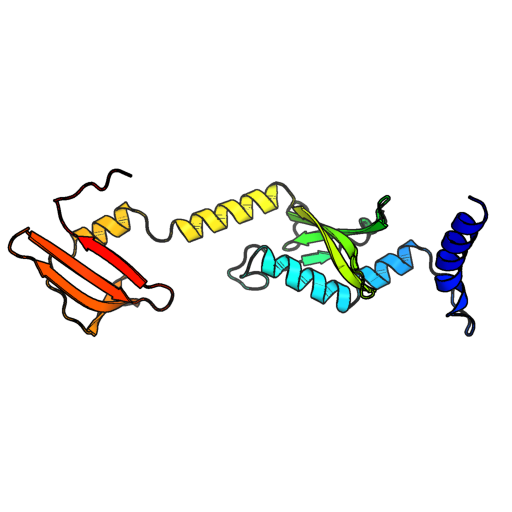1 ? -12.744 -12.603 25.295 1.00 41.84 191 LEU A CA 1
ATOM 1483 C C . LEU A 1 191 ? -13.350 -13.063 26.632 1.00 41.84 191 LEU A C 1
ATOM 1485 O O . LEU A 1 191 ? -14.561 -12.920 26.814 1.00 41.84 191 LEU A O 1
ATOM 1489 N N . PRO A 1 192 ? -12.559 -13.607 27.574 1.00 38.59 192 PRO A N 1
ATOM 1490 C CA . PRO A 1 192 ? -13.015 -13.784 28.947 1.00 38.59 192 PRO A CA 1
ATOM 1491 C C . PRO A 1 192 ? -13.028 -12.419 29.654 1.00 38.59 192 PRO A C 1
ATOM 1493 O O . PRO A 1 192 ? -11.983 -11.785 29.791 1.00 38.59 192 PRO A O 1
ATOM 1496 N N . TYR A 1 193 ? -14.197 -11.961 30.106 1.00 45.66 193 TYR A N 1
ATOM 1497 C CA . TYR A 1 193 ? -14.334 -10.746 30.916 1.00 45.66 193 TYR A CA 1
ATOM 1498 C C . TYR A 1 193 ? -14.548 -11.121 32.381 1.00 45.66 193 TYR A C 1
ATOM 1500 O O . TYR A 1 193 ? -15.600 -11.642 32.733 1.00 45.66 193 TYR A O 1
ATOM 1508 N N . LYS A 1 194 ? -13.560 -10.850 33.242 1.00 37.72 194 LYS A N 1
ATOM 1509 C CA . LYS A 1 194 ? -13.648 -11.067 34.695 1.00 37.72 194 LYS A CA 1
ATOM 1510 C C . LYS A 1 194 ? -14.257 -9.836 35.374 1.00 37.72 194 LYS A C 1
ATOM 1512 O O . LYS A 1 194 ? -13.651 -8.769 35.330 1.00 37.72 194 LYS A O 1
ATOM 1517 N N . ILE A 1 195 ? -15.395 -9.996 36.051 1.00 42.22 195 ILE A N 1
ATOM 1518 C CA . ILE A 1 195 ? -16.044 -8.936 36.836 1.00 42.22 195 ILE A CA 1
ATOM 1519 C C . ILE A 1 195 ? -16.033 -9.359 38.310 1.00 42.22 195 ILE A C 1
ATOM 1521 O O . ILE A 1 195 ? -16.969 -9.934 38.848 1.00 42.22 195 ILE A O 1
ATOM 1525 N N . SER A 1 196 ? -14.920 -9.111 38.995 1.00 30.73 196 SER A N 1
ATOM 1526 C CA . SER A 1 196 ? -14.880 -9.230 40.453 1.00 30.73 196 SER A CA 1
ATOM 1527 C C . SER A 1 196 ? -13.948 -8.185 41.041 1.00 30.73 196 SER A C 1
ATOM 1529 O O . SER A 1 196 ? -12.804 -8.035 40.610 1.00 30.73 196 SER A O 1
ATOM 1531 N N . ASN A 1 197 ? -14.453 -7.497 42.065 1.00 33.66 197 ASN A N 1
ATOM 1532 C CA . ASN A 1 197 ? -13.749 -6.507 42.880 1.00 33.66 197 ASN A CA 1
ATOM 1533 C C . ASN A 1 197 ? -12.642 -7.107 43.777 1.00 33.66 197 ASN A C 1
ATOM 1535 O O . ASN A 1 197 ? -12.184 -6.455 44.713 1.00 33.66 197 ASN A O 1
ATOM 1539 N N . SER A 1 198 ? -12.168 -8.325 43.513 1.00 29.00 198 SER A N 1
ATOM 1540 C CA . SER A 1 198 ? -11.094 -8.958 44.282 1.00 29.00 198 SER A CA 1
ATOM 1541 C C . SER A 1 198 ? -10.191 -9.833 43.405 1.00 29.00 198 SER A C 1
ATOM 1543 O O . SER A 1 198 ? -10.199 -11.056 43.477 1.00 29.00 198 SER A O 1
ATOM 1545 N N . ALA A 1 199 ? -9.374 -9.207 42.556 1.00 27.52 199 ALA A N 1
ATOM 1546 C CA . ALA A 1 199 ? -7.956 -9.567 42.400 1.00 27.52 199 ALA A CA 1
ATOM 1547 C C . ALA A 1 199 ? -7.304 -8.677 41.337 1.00 27.52 199 ALA A C 1
ATOM 1549 O O . ALA A 1 199 ? -7.506 -8.869 40.137 1.00 27.52 199 ALA A O 1
ATOM 1550 N N . TYR A 1 200 ? -6.463 -7.756 41.804 1.00 24.98 200 TYR A N 1
ATOM 1551 C CA . TYR A 1 200 ? -5.323 -7.265 41.041 1.00 24.98 200 TYR A CA 1
ATOM 1552 C C . TYR A 1 200 ? -4.490 -8.468 40.573 1.00 24.98 200 TYR A C 1
ATOM 1554 O O . TYR A 1 200 ? -4.012 -9.235 41.407 1.00 24.98 200 TYR A O 1
ATOM 1562 N N . PHE A 1 201 ? -4.279 -8.620 39.266 1.00 24.03 201 PHE A N 1
ATOM 1563 C CA . PHE A 1 201 ? -3.124 -9.365 38.773 1.00 24.03 201 PHE A CA 1
ATOM 1564 C C . PHE A 1 201 ? -1.994 -8.362 38.564 1.00 24.03 201 PHE A C 1
ATOM 1566 O O . PHE A 1 201 ? -2.014 -7.568 37.627 1.00 24.03 201 PHE A O 1
ATOM 1573 N N . ILE A 1 202 ? -1.038 -8.384 39.490 1.00 25.48 202 ILE A N 1
ATOM 1574 C CA . ILE A 1 202 ? 0.316 -7.901 39.234 1.00 25.48 202 ILE A CA 1
ATOM 1575 C C . ILE A 1 202 ? 0.950 -8.954 38.320 1.00 25.48 202 ILE A C 1
ATOM 1577 O O . ILE A 1 202 ? 1.011 -10.126 38.699 1.00 25.48 202 ILE A O 1
ATOM 1581 N N . VAL A 1 203 ? 1.368 -8.543 37.124 1.00 33.28 203 VAL A N 1
ATOM 1582 C CA . VAL A 1 203 ? 2.386 -9.253 36.339 1.00 33.28 203 VAL A CA 1
ATOM 1583 C C . VAL A 1 203 ? 3.674 -8.463 36.467 1.00 33.28 203 VAL A C 1
ATOM 1585 O O . VAL A 1 203 ? 3.595 -7.223 36.312 1.00 33.28 203 VAL A O 1
#

Sequence (203 aa):
MKKVLLILGALLLGIVLVIGGCKVQEKSQKEQMLEIVKSDEAKKVLDRTIKNLEPDAFTSNGVIQSYEIDEKSVKHNPMGGIMVRIYINNKKNLYISNTFSKNSSGKLTISGSGLSSDLTKLLEKEEKMKSKNYTEEERMNIAKEEYTSYVVGQKLTINEGTVTIGTVVDVIDQPDNGLHMTVIRSQTFILPYKISNSAYFIV

pLDDT: mean 73.6, std 23.02, range [24.03, 98.75]

InterPro domains:
  IPR010738 Protein of unknown function DUF1310 [PF07006] (8-122)

Radius of gyration: 28.15 Å; chains: 1; bounding box: 70×33×84 Å

Secondary structure (DSSP, 8-state):
-HHHHHHHHHHHHHHHHTT-SS------HHHHHHHHHTSHHHHHHHHHHHHHH-TTTTSTT-S---EEEEEEEEEE-TTSSEEEEEEETTEEEEEEEEEEEE-TTS-EEEEEEEE-HHHHHHHHHHHHHHHTSS-HHHHHHHHHH--S---TTPEEEETTTTEEEEEEEEEEEETTTTEEEEEEE-SS-EEEEEE-SS-----

Foldseek 3Di:
DVVVVVVVVVVVVVVVPVPPDDPDPPDDPLVVLLCVCPDPLVVVQVVVVVCVVPVCACHPLDPQNDKDWPSVQWDADPVGATWTKIAGPPDPQWIKIWGWDADPVRGIHTPDIDTRPVNVVVSVVSVVVVVVVDPVVNVVVVLVVPPDDDDFQDFDAPPVRPGTAFTFHDWDDDPVQGWTWTWTDGPVDTDTDTDDPDDDDDD